Protein AF-0000000080325754 (afdb_homodimer)

Foldseek 3Di:
DPDDDPVVVVVVVVVVVVVVLQVLQCVLCVLVDGPLLLLLLVLLVPDVQSKDKLCVSCLLSVHHSVVSVVVVVVCVVVPQWDKDADPVDRVIIMIHGDPNVNVSSVVSVVVVVVSVPVSDPPDDPVVVVVVVVVCVVVVPDND/DPDDDPVVVVVVVVVVLVVVLQVLQCVLCVLVDGPLLLLLLVLLVPDVQSKDKLCVSCLLSVHHSVVSVVVVVVCVVVPQWHKDADPVDRVIIMIHGDPNNNVSSVVSVVVVVVSVPVSDPPDDPVVVVVVVVVCVVVVPDND

Structure (mmCIF, N/CA/C/O backbone):
data_AF-0000000080325754-model_v1
#
loop_
_entity.id
_entity.type
_entity.pdbx_description
1 polymer 'MarR family transcriptional regulator'
#
loop_
_atom_site.group_PDB
_atom_site.id
_atom_site.type_symbol
_atom_site.label_atom_id
_atom_site.label_alt_id
_atom_site.label_comp_id
_atom_site.label_asym_id
_atom_site.label_entity_id
_atom_site.label_seq_id
_atom_site.pdbx_PDB_ins_code
_atom_site.Cartn_x
_atom_site.Cartn_y
_atom_site.Cartn_z
_atom_site.occupancy
_atom_site.B_iso_or_equiv
_atom_site.auth_seq_id
_atom_site.auth_comp_id
_atom_site.auth_asym_id
_atom_site.auth_atom_id
_atom_site.pdbx_PDB_model_num
ATOM 1 N N . MET A 1 1 ? 2.65 -27.656 -4.883 1 48.28 1 MET A N 1
ATOM 2 C CA . MET A 1 1 ? 2.24 -26.266 -4.969 1 48.28 1 MET A CA 1
ATOM 3 C C . MET A 1 1 ? 3.064 -25.391 -4.023 1 48.28 1 MET A C 1
ATOM 5 O O . MET A 1 1 ? 3.131 -25.656 -2.824 1 48.28 1 MET A O 1
ATOM 9 N N . SER A 1 2 ? 4.105 -24.781 -4.508 1 58.88 2 SER A N 1
ATOM 10 C CA . SER A 1 2 ? 5.105 -24.141 -3.656 1 58.88 2 SER A CA 1
ATOM 11 C C . SER A 1 2 ? 4.457 -23.203 -2.646 1 58.88 2 SER A C 1
ATOM 13 O O . SER A 1 2 ? 3.754 -22.266 -3.029 1 58.88 2 SER A O 1
ATOM 15 N N . THR A 1 3 ? 4.148 -23.797 -1.384 1 71.19 3 THR A N 1
ATOM 16 C CA . THR A 1 3 ? 3.475 -23.156 -0.256 1 71.19 3 THR A CA 1
ATOM 17 C C . THR A 1 3 ? 4.25 -21.938 0.219 1 71.19 3 THR A C 1
ATOM 19 O O . THR A 1 3 ? 5.477 -21.984 0.357 1 71.19 3 THR A O 1
ATOM 22 N N . ILE A 1 4 ? 3.68 -20.797 0.087 1 86.5 4 ILE A N 1
ATOM 23 C CA . ILE A 1 4 ? 4.305 -19.594 0.65 1 86.5 4 ILE A CA 1
ATOM 24 C C . ILE A 1 4 ? 4.332 -19.703 2.174 1 86.5 4 ILE A C 1
ATOM 26 O O . ILE A 1 4 ? 3.438 -20.297 2.779 1 86.5 4 ILE A O 1
ATOM 30 N N . ASN A 1 5 ? 5.406 -19.344 2.807 1 90.25 5 ASN A N 1
ATOM 31 C CA . ASN A 1 5 ? 5.48 -19.375 4.262 1 90.25 5 ASN A CA 1
ATOM 32 C C . ASN A 1 5 ? 4.473 -18.406 4.891 1 90.25 5 ASN A C 1
ATOM 34 O O . ASN A 1 5 ? 3.939 -17.531 4.215 1 90.25 5 ASN A O 1
ATOM 38 N N . PRO A 1 6 ? 4.145 -18.656 6.102 1 90.06 6 PRO A N 1
ATOM 39 C CA . PRO A 1 6 ? 3.086 -17.859 6.75 1 90.06 6 PRO A CA 1
ATOM 40 C C . PRO A 1 6 ? 3.418 -16.375 6.82 1 90.06 6 PRO A C 1
ATOM 42 O O . PRO A 1 6 ? 2.514 -15.539 6.781 1 90.06 6 PRO A O 1
ATOM 45 N N . PHE A 1 7 ? 4.66 -16.047 6.906 1 92.81 7 PHE A N 1
ATOM 46 C CA . PHE A 1 7 ? 5.07 -14.648 6.957 1 92.81 7 PHE A CA 1
ATOM 47 C C . PHE A 1 7 ? 4.801 -13.953 5.629 1 92.81 7 PHE A C 1
ATOM 49 O O . PHE A 1 7 ? 4.254 -12.852 5.598 1 92.81 7 PHE A O 1
ATOM 56 N N . LEU A 1 8 ? 5.152 -14.625 4.617 1 94.62 8 LEU A N 1
ATOM 57 C CA . LEU A 1 8 ? 4.914 -14.086 3.281 1 94.62 8 LEU A CA 1
ATOM 58 C C . LEU A 1 8 ? 3.422 -13.938 3.016 1 94.62 8 LEU A C 1
ATOM 60 O O . LEU A 1 8 ? 2.988 -12.93 2.447 1 94.62 8 LEU A O 1
ATOM 64 N N . LYS A 1 9 ? 2.664 -14.898 3.455 1 93.88 9 LYS A N 1
ATOM 65 C CA . LYS A 1 9 ? 1.214 -14.797 3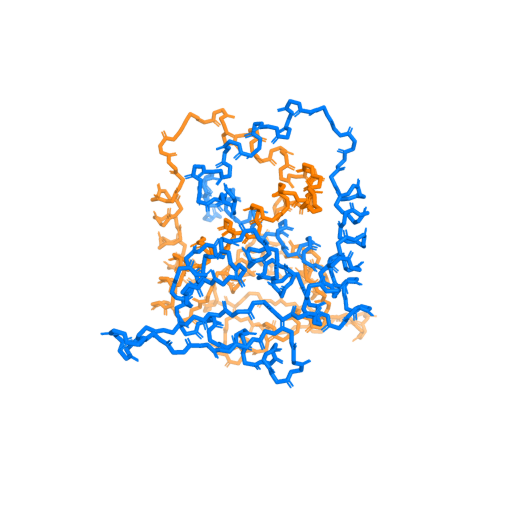.318 1 93.88 9 LYS A CA 1
ATOM 66 C C . LYS A 1 9 ? 0.673 -13.57 4.047 1 93.88 9 LYS A C 1
ATOM 68 O O . LYS A 1 9 ? -0.183 -12.859 3.521 1 93.88 9 LYS A O 1
ATOM 73 N N . THR A 1 10 ? 1.161 -13.336 5.234 1 94 10 THR A N 1
ATOM 74 C CA . THR A 1 10 ? 0.739 -12.18 6.023 1 94 10 THR A CA 1
ATOM 75 C C . THR A 1 10 ? 1.078 -10.883 5.305 1 94 10 THR A C 1
ATOM 77 O O . THR A 1 10 ? 0.25 -9.969 5.238 1 94 10 THR A O 1
ATOM 80 N N . LEU A 1 11 ? 2.221 -10.828 4.719 1 95.69 11 LEU A N 1
ATOM 81 C CA . LEU A 1 11 ? 2.646 -9.602 4.043 1 95.69 11 LEU A CA 1
ATOM 82 C C . LEU A 1 11 ? 1.859 -9.391 2.756 1 95.69 11 LEU A C 1
ATOM 84 O O . LEU A 1 11 ? 1.583 -8.25 2.375 1 95.69 11 LEU A O 1
ATOM 88 N N . MET A 1 12 ? 1.485 -10.445 2.086 1 96.75 12 MET A N 1
ATOM 89 C CA . MET A 1 12 ? 0.625 -10.32 0.912 1 96.75 12 MET A CA 1
ATOM 90 C C . MET A 1 12 ? -0.777 -9.875 1.31 1 96.75 12 MET A C 1
ATOM 92 O O . MET A 1 12 ? -1.411 -9.102 0.595 1 96.75 12 MET A O 1
ATOM 96 N N . ASN A 1 13 ? -1.264 -10.398 2.451 1 96.38 13 ASN A N 1
ATOM 97 C CA . ASN A 1 13 ? -2.545 -9.922 2.967 1 96.38 13 ASN A CA 1
ATOM 98 C C . ASN A 1 13 ? -2.496 -8.445 3.322 1 96.38 13 ASN A C 1
ATOM 100 O O . ASN A 1 13 ? -3.463 -7.711 3.094 1 96.38 13 ASN A O 1
ATOM 104 N N . LEU A 1 14 ? -1.411 -8.016 3.861 1 95.88 14 LEU A N 1
ATOM 105 C CA . LEU A 1 14 ? -1.222 -6.605 4.164 1 95.88 14 LEU A CA 1
ATOM 106 C C . LEU A 1 14 ? -1.293 -5.762 2.896 1 95.88 14 LEU A C 1
ATOM 108 O O . LEU A 1 14 ? -1.969 -4.73 2.869 1 95.88 14 LEU A O 1
ATOM 112 N N . ALA A 1 15 ? -0.615 -6.203 1.864 1 96.62 15 ALA A N 1
ATOM 113 C CA . ALA A 1 15 ? -0.626 -5.48 0.595 1 96.62 15 ALA A CA 1
ATOM 114 C C . ALA A 1 15 ? -2.035 -5.418 0.012 1 96.62 15 ALA A C 1
ATOM 116 O O . ALA A 1 15 ? -2.447 -4.383 -0.521 1 96.62 15 ALA A O 1
ATOM 117 N N . LYS A 1 16 ? -2.738 -6.488 0.115 1 97.25 16 LYS A N 1
ATOM 118 C CA . LYS A 1 16 ? -4.113 -6.523 -0.378 1 97.25 16 LYS A CA 1
ATOM 119 C C . LYS A 1 16 ? -4.996 -5.547 0.393 1 97.25 16 LYS A C 1
ATOM 121 O O . LYS A 1 16 ? -5.789 -4.816 -0.203 1 97.25 16 LYS A O 1
ATOM 126 N N . VAL A 1 17 ? -4.906 -5.539 1.73 1 96.25 17 VAL A N 1
ATOM 127 C CA . VAL A 1 17 ? -5.691 -4.625 2.555 1 96.25 17 VAL A CA 1
ATOM 128 C C . VAL A 1 17 ? -5.398 -3.184 2.15 1 96.25 17 VAL A C 1
ATOM 130 O O . VAL A 1 17 ? -6.316 -2.375 1.998 1 96.25 17 VAL A O 1
ATOM 133 N N . GLN A 1 18 ? -4.121 -2.979 1.995 1 96.25 18 GLN A N 1
ATOM 134 C CA . GLN A 1 18 ? -3.76 -1.619 1.61 1 96.25 18 GLN A CA 1
ATOM 135 C C . GLN A 1 18 ? -4.387 -1.239 0.272 1 96.25 18 GLN A C 1
ATOM 137 O O . GLN A 1 18 ? -4.852 -0.11 0.096 1 96.25 18 GLN A O 1
ATOM 142 N N . ALA A 1 19 ? -4.395 -2.121 -0.682 1 96.25 19 ALA A N 1
ATOM 143 C CA . ALA A 1 19 ? -4.992 -1.842 -1.984 1 96.25 19 ALA A CA 1
ATOM 144 C C . ALA A 1 19 ? -6.488 -1.573 -1.854 1 96.25 19 ALA A C 1
ATOM 146 O O . ALA A 1 19 ? -7.016 -0.636 -2.461 1 96.25 19 ALA A O 1
ATOM 147 N N . VAL A 1 20 ? -7.184 -2.322 -1.06 1 95.31 20 VAL A N 1
ATOM 148 C CA . VAL A 1 20 ? -8.625 -2.178 -0.843 1 95.31 20 VAL A CA 1
ATOM 149 C C . VAL A 1 20 ? -8.914 -0.838 -0.172 1 95.31 20 VAL A C 1
ATOM 151 O O . VAL A 1 20 ? -9.812 -0.111 -0.59 1 95.31 20 VAL A O 1
ATOM 154 N N . ILE A 1 21 ? -8.086 -0.524 0.794 1 95.12 21 ILE A N 1
ATOM 155 C CA . ILE A 1 21 ? -8.281 0.71 1.549 1 95.12 21 ILE A CA 1
ATOM 156 C C . ILE A 1 21 ? -7.992 1.912 0.652 1 95.12 21 ILE A C 1
ATOM 158 O O . ILE A 1 21 ? -8.734 2.898 0.668 1 95.12 21 ILE A O 1
ATOM 162 N N . ALA A 1 22 ? -6.906 1.791 -0.082 1 95.31 22 ALA A N 1
ATOM 163 C CA . ALA A 1 22 ? -6.539 2.885 -0.979 1 95.31 22 ALA A CA 1
ATOM 164 C C . ALA A 1 22 ? -7.676 3.203 -1.947 1 95.31 22 ALA A C 1
ATOM 166 O O . ALA A 1 22 ? -7.941 4.371 -2.242 1 95.31 22 ALA A O 1
ATOM 167 N N . ARG A 1 23 ? -8.352 2.232 -2.408 1 94.06 23 ARG A N 1
ATOM 168 C CA . ARG A 1 23 ? -9.477 2.434 -3.322 1 94.06 23 ARG A CA 1
ATOM 169 C C . ARG A 1 23 ? -10.609 3.193 -2.641 1 94.06 23 ARG A C 1
ATOM 171 O O . ARG A 1 23 ? -11.25 4.047 -3.258 1 94.06 23 ARG A O 1
ATOM 178 N N . ARG A 1 24 ? -10.836 2.906 -1.43 1 94.31 24 ARG A N 1
ATOM 179 C CA . ARG A 1 24 ? -11.875 3.609 -0.69 1 94.31 24 ARG A CA 1
ATOM 180 C C . ARG A 1 24 ? -11.5 5.066 -0.457 1 94.31 24 ARG A C 1
ATOM 182 O O . ARG A 1 24 ? -12.344 5.957 -0.542 1 94.31 24 ARG A O 1
ATOM 189 N N . PHE A 1 25 ? -10.273 5.277 -0.233 1 96.69 25 PHE A N 1
ATOM 190 C CA . PHE A 1 25 ? -9.812 6.629 0.07 1 96.69 25 PHE A CA 1
ATOM 191 C C . PHE A 1 25 ? -9.719 7.465 -1.2 1 96.69 25 PHE A C 1
ATOM 193 O O . PHE A 1 25 ? -9.438 8.664 -1.141 1 96.69 25 PHE A O 1
ATOM 200 N N . ASP A 1 26 ? -9.969 6.859 -2.379 1 94.56 26 ASP A N 1
ATOM 201 C CA . ASP A 1 26 ? -10.133 7.645 -3.602 1 94.56 26 ASP A CA 1
ATOM 202 C C . ASP A 1 26 ? -11.203 8.711 -3.432 1 94.56 26 ASP A C 1
ATOM 204 O O . ASP A 1 26 ? -11.211 9.719 -4.148 1 94.56 26 ASP A O 1
ATOM 208 N N . ARG A 1 27 ? -12.016 8.617 -2.471 1 94.56 27 ARG A N 1
ATOM 209 C CA . ARG A 1 27 ? -13.039 9.609 -2.164 1 94.56 27 ARG A CA 1
ATOM 210 C C . ARG A 1 27 ? -12.414 10.945 -1.777 1 94.56 27 ARG A C 1
ATOM 212 O O . ARG A 1 27 ? -13.07 11.984 -1.844 1 94.56 27 ARG A O 1
ATOM 219 N N . LEU A 1 28 ? -11.203 10.945 -1.372 1 97.44 28 LEU A N 1
ATOM 220 C CA . LEU A 1 28 ? -10.508 12.18 -1.046 1 97.44 28 LEU A CA 1
ATOM 221 C C . LEU A 1 28 ? -10.266 13.016 -2.299 1 97.44 28 LEU A C 1
ATOM 223 O O . LEU A 1 28 ? -9.953 14.203 -2.207 1 97.44 28 LEU A O 1
ATOM 227 N N . ASN A 1 29 ? -10.492 12.359 -3.42 1 96.56 29 ASN A N 1
ATOM 228 C CA . ASN A 1 29 ? -10.32 13.078 -4.68 1 96.56 29 ASN A CA 1
ATOM 229 C C . ASN A 1 29 ? -11.281 14.258 -4.797 1 96.56 29 ASN A C 1
ATOM 231 O O . ASN A 1 29 ? -11.016 15.203 -5.535 1 96.56 29 ASN A O 1
ATOM 235 N N . ILE A 1 30 ? -12.367 14.242 -4.121 1 97.5 30 ILE A N 1
ATOM 236 C CA . ILE A 1 30 ? -13.328 15.336 -4.125 1 97.5 30 ILE A CA 1
ATOM 237 C C . ILE A 1 30 ? -12.648 16.609 -3.633 1 97.5 30 ILE A C 1
ATOM 239 O O . ILE A 1 30 ? -13.102 17.719 -3.941 1 97.5 30 ILE A O 1
ATOM 243 N N . HIS A 1 31 ? -11.555 16.469 -2.869 1 97.75 31 HIS A N 1
ATOM 244 C CA . HIS A 1 31 ? -10.797 17.609 -2.352 1 97.75 31 HIS A CA 1
ATOM 245 C C . HIS A 1 31 ? -9.562 17.875 -3.205 1 97.75 31 HIS A C 1
ATOM 247 O O . HIS A 1 31 ? -8.766 18.766 -2.883 1 97.75 31 HIS A O 1
ATOM 253 N N . GLY A 1 32 ? -9.32 17.062 -4.25 1 97.25 32 GLY A N 1
ATOM 254 C CA . GLY A 1 32 ? -8.195 17.25 -5.152 1 97.25 32 GLY A CA 1
ATOM 255 C C . GLY A 1 32 ? -6.922 16.594 -4.668 1 97.25 32 GLY A C 1
ATOM 256 O O . GLY A 1 32 ? -5.828 16.906 -5.145 1 97.25 32 GLY A O 1
ATOM 257 N N . ILE A 1 33 ? -7.027 15.719 -3.652 1 97.69 33 ILE A N 1
ATOM 258 C CA . ILE A 1 33 ? -5.824 15.07 -3.143 1 97.69 33 ILE A CA 1
ATOM 259 C C . ILE A 1 33 ? -6.086 13.578 -2.941 1 97.69 33 ILE A C 1
ATOM 261 O O . ILE A 1 33 ? -7.242 13.148 -2.875 1 97.69 33 ILE A O 1
ATOM 265 N N . GLY A 1 34 ? -5.051 12.773 -2.896 1 96.94 34 GLY A N 1
ATOM 266 C CA . GLY A 1 34 ? -5.125 11.375 -2.516 1 96.94 34 GLY A CA 1
ATOM 267 C C . GLY A 1 34 ? -4.754 11.125 -1.065 1 96.94 34 GLY A C 1
ATOM 268 O O . GLY A 1 34 ? -4.496 12.07 -0.317 1 96.94 34 GLY A O 1
ATOM 269 N N . PHE A 1 35 ? -4.68 9.891 -0.72 1 96.62 35 PHE A N 1
ATOM 270 C CA . PHE A 1 35 ? -4.43 9.508 0.665 1 96.62 35 PHE A CA 1
ATOM 271 C C . PHE A 1 35 ? -3.008 9.875 1.079 1 96.62 35 PHE A C 1
ATOM 273 O O . PHE A 1 35 ? -2.783 10.344 2.197 1 96.62 35 PHE A O 1
ATOM 280 N N . ASN A 1 36 ? -2.021 9.688 0.199 1 96.44 36 ASN A N 1
ATOM 281 C CA . ASN A 1 36 ? -0.643 10.031 0.521 1 96.44 36 ASN A CA 1
ATOM 282 C C . ASN A 1 36 ? -0.472 11.539 0.701 1 96.44 36 ASN A C 1
ATOM 284 O O . ASN A 1 36 ? 0.267 11.984 1.582 1 96.44 36 ASN A O 1
ATOM 288 N N . ASP A 1 37 ? -1.142 12.281 -0.204 1 97.94 37 ASP A N 1
ATOM 289 C CA . ASP A 1 37 ? -1.136 13.727 -0.025 1 97.94 37 ASP A CA 1
ATOM 290 C C . ASP A 1 37 ? -1.675 14.109 1.352 1 97.94 37 ASP A C 1
ATOM 292 O O . ASP A 1 37 ? -1.08 14.938 2.049 1 97.94 37 ASP A O 1
ATOM 296 N N . PHE A 1 38 ? -2.76 13.492 1.701 1 98.12 38 PHE A N 1
ATOM 297 C CA . PHE A 1 38 ? -3.387 13.742 2.992 1 98.12 38 PHE A CA 1
ATOM 298 C C . PHE A 1 38 ? -2.422 13.445 4.133 1 98.12 38 PHE A C 1
ATOM 300 O O . PHE A 1 38 ? -2.295 14.234 5.07 1 98.12 38 PHE A O 1
ATOM 307 N N . MET A 1 39 ? -1.733 12.359 4.055 1 97.75 39 MET A N 1
ATOM 308 C CA . MET A 1 39 ? -0.78 11.961 5.09 1 97.75 39 MET A CA 1
ATOM 309 C C . MET A 1 39 ? 0.354 12.977 5.199 1 97.75 39 MET A C 1
ATOM 311 O O . MET A 1 39 ? 0.812 13.289 6.301 1 97.75 39 MET A O 1
ATOM 315 N N . ILE A 1 40 ? 0.782 13.484 4.09 1 98.25 40 ILE A N 1
ATOM 316 C CA . ILE A 1 40 ? 1.836 14.492 4.086 1 98.25 40 ILE A CA 1
ATOM 317 C C . ILE A 1 40 ? 1.354 15.742 4.812 1 98.25 40 ILE A C 1
ATOM 319 O O . ILE A 1 40 ? 2.051 16.266 5.684 1 98.25 40 ILE A O 1
ATOM 323 N N . LEU A 1 41 ? 0.175 16.203 4.445 1 98.44 41 LEU A N 1
ATOM 324 C CA . LEU A 1 41 ? -0.381 17.391 5.094 1 98.44 41 LEU A CA 1
ATOM 325 C C . LEU A 1 41 ? -0.548 17.156 6.594 1 98.44 41 LEU A C 1
ATOM 327 O O . LEU A 1 41 ? -0.288 18.047 7.395 1 98.44 41 LEU A O 1
ATOM 331 N N . TYR A 1 42 ? -0.98 15.977 6.992 1 98 42 TYR A N 1
ATOM 332 C CA . TYR A 1 42 ? -1.123 15.609 8.398 1 98 42 TYR A CA 1
ATOM 333 C C . TYR A 1 42 ? 0.202 15.758 9.133 1 98 42 TYR A C 1
ATOM 335 O O . TYR A 1 42 ? 0.265 16.391 10.195 1 98 42 TYR A O 1
ATOM 343 N N . LEU A 1 43 ? 1.236 15.18 8.586 1 97.88 43 LEU A N 1
ATOM 344 C CA . LEU A 1 43 ? 2.543 15.172 9.234 1 97.88 43 LEU A CA 1
ATOM 345 C C . LEU A 1 43 ? 3.082 16.594 9.383 1 97.88 43 LEU A C 1
ATOM 347 O O . LEU A 1 43 ? 3.652 16.938 10.414 1 97.88 43 LEU A O 1
ATOM 351 N N . LEU A 1 44 ? 2.865 17.359 8.344 1 98.19 44 LEU A N 1
ATOM 352 C CA . LEU A 1 44 ? 3.334 18.75 8.398 1 98.19 44 LEU A CA 1
ATOM 353 C C . LEU A 1 44 ? 2.561 19.531 9.445 1 98.19 44 LEU A C 1
ATOM 355 O O . LEU A 1 44 ? 3.146 20.328 10.188 1 98.19 44 LEU A O 1
ATOM 359 N N . GLN A 1 45 ? 1.276 19.328 9.43 1 97.12 45 GLN A N 1
ATOM 360 C CA . GLN A 1 45 ? 0.446 20.031 10.406 1 97.12 45 GLN A CA 1
ATOM 361 C C . GLN A 1 45 ? 0.879 19.703 11.828 1 97.12 45 GLN A C 1
ATOM 363 O O . GLN A 1 45 ? 0.813 20.562 12.711 1 97.12 45 GLN A O 1
ATOM 368 N N . GLN A 1 46 ? 1.377 18.516 12.07 1 95.5 46 GLN A N 1
ATOM 369 C CA . GLN A 1 46 ? 1.784 18.062 13.391 1 95.5 46 GLN A CA 1
ATOM 370 C C . GLN A 1 46 ? 3.186 18.547 13.734 1 95.5 46 GLN A C 1
ATOM 372 O O . GLN A 1 46 ? 3.576 18.562 14.906 1 95.5 46 GLN A O 1
ATOM 377 N N . ALA A 1 47 ? 3.936 18.891 12.789 1 96.56 47 ALA A N 1
ATOM 378 C CA . ALA A 1 47 ? 5.344 19.219 12.984 1 96.56 47 ALA A CA 1
ATOM 379 C C . ALA A 1 47 ? 5.5 20.594 13.609 1 96.56 47 ALA A C 1
ATOM 381 O O . ALA A 1 47 ? 4.676 21.484 13.375 1 96.56 47 ALA A O 1
ATOM 382 N N . ALA A 1 48 ? 6.562 20.766 14.383 1 95.81 48 ALA A N 1
ATOM 383 C CA . ALA A 1 48 ? 6.891 22.078 14.914 1 95.81 48 ALA A CA 1
ATOM 384 C C . ALA A 1 48 ? 7.066 23.094 13.789 1 95.81 48 ALA A C 1
ATOM 386 O O . ALA A 1 48 ? 7.809 22.859 12.836 1 95.81 48 ALA A O 1
ATOM 387 N N . GLY A 1 49 ? 6.301 24.172 13.93 1 96.31 49 GLY A N 1
ATOM 388 C CA . GLY A 1 49 ? 6.375 25.219 12.922 1 96.31 49 GLY A CA 1
ATOM 389 C C . GLY A 1 49 ? 5.75 24.812 11.594 1 96.31 49 GLY A C 1
ATOM 390 O O . GLY A 1 49 ? 5.961 25.469 10.578 1 96.31 49 GLY A O 1
ATOM 391 N N . GLU A 1 50 ? 5.117 23.641 11.523 1 97.62 50 GLU A N 1
ATOM 392 C CA . GLU A 1 50 ? 4.422 23.094 10.359 1 97.62 50 GLU A CA 1
ATOM 393 C C . GLU A 1 50 ? 5.375 22.938 9.18 1 97.62 50 GLU A C 1
ATOM 395 O O . GLU A 1 50 ? 5.02 23.25 8.039 1 97.62 50 GLU A O 1
ATOM 400 N N . LYS A 1 51 ? 6.559 22.562 9.477 1 97.56 51 LYS A N 1
ATOM 401 C CA . LYS A 1 51 ? 7.566 22.297 8.453 1 97.56 51 LYS A CA 1
ATOM 402 C C . LYS A 1 51 ? 8.438 21.109 8.844 1 97.56 51 LYS A C 1
ATOM 404 O O . LYS A 1 51 ? 8.578 20.797 10.023 1 97.56 51 LYS A O 1
ATOM 409 N N . MET A 1 52 ? 8.922 20.406 7.91 1 97.5 52 MET A N 1
ATOM 410 C CA . MET A 1 52 ? 9.766 19.234 8.102 1 97.5 52 MET A CA 1
ATOM 411 C C . MET A 1 52 ? 10.812 19.125 6.996 1 97.5 52 MET A C 1
ATOM 413 O O . MET A 1 52 ? 10.555 19.516 5.855 1 97.5 52 MET A O 1
ATOM 417 N N . ARG A 1 53 ? 11.984 18.594 7.418 1 97.44 53 ARG A N 1
ATOM 418 C CA . ARG A 1 53 ? 12.938 18.281 6.359 1 97.44 53 ARG A CA 1
ATOM 419 C C . ARG A 1 53 ? 12.367 17.25 5.395 1 97.44 53 ARG A C 1
ATOM 421 O O . ARG A 1 53 ? 11.703 16.297 5.812 1 97.44 53 ARG A O 1
ATOM 428 N N . ARG A 1 54 ? 12.656 17.469 4.109 1 97.06 54 ARG A N 1
ATOM 429 C CA . ARG A 1 54 ? 12.148 16.562 3.076 1 97.06 54 ARG A CA 1
ATOM 430 C C . ARG A 1 54 ? 12.508 15.109 3.391 1 97.06 54 ARG A C 1
ATOM 432 O O . ARG A 1 54 ? 11.672 14.219 3.275 1 97.06 54 ARG A O 1
ATOM 439 N N . VAL A 1 55 ? 13.742 14.875 3.863 1 96.31 55 VAL A N 1
ATOM 440 C CA . VAL A 1 55 ? 14.227 13.523 4.117 1 96.31 55 VAL A CA 1
ATOM 441 C C . VAL A 1 55 ? 13.492 12.93 5.316 1 96.31 55 VAL A C 1
ATOM 443 O O . VAL A 1 55 ? 13.211 11.727 5.348 1 96.31 55 VAL A O 1
ATOM 446 N N . ASP A 1 56 ? 13.227 13.727 6.285 1 97.12 56 ASP A N 1
ATOM 447 C CA . ASP A 1 56 ? 12.484 13.258 7.453 1 97.12 56 ASP A CA 1
ATOM 448 C C . ASP A 1 56 ? 11.039 12.922 7.082 1 97.12 56 ASP A C 1
ATOM 450 O O . ASP A 1 56 ? 10.477 11.945 7.582 1 97.12 56 ASP A O 1
ATOM 454 N N . LEU A 1 57 ? 10.461 13.742 6.25 1 97.88 57 LEU A N 1
ATOM 455 C CA . LEU A 1 57 ? 9.109 13.5 5.762 1 97.88 57 LEU A CA 1
ATOM 456 C C . LEU A 1 57 ? 9.039 12.18 4.996 1 97.88 57 LEU A C 1
ATOM 458 O O . LEU A 1 57 ? 8.117 11.391 5.199 1 97.88 57 LEU A O 1
ATOM 462 N N . ALA A 1 58 ? 10.039 11.93 4.148 1 97.38 58 ALA A N 1
ATOM 463 C CA . ALA A 1 58 ? 10.125 10.68 3.406 1 97.38 58 ALA A CA 1
ATOM 464 C C . ALA A 1 58 ? 10.18 9.484 4.352 1 97.38 58 ALA A C 1
ATOM 466 O O . ALA A 1 58 ? 9.453 8.5 4.164 1 97.38 58 ALA A O 1
ATOM 467 N N . ASP A 1 59 ? 10.961 9.648 5.398 1 96.75 59 ASP A N 1
ATOM 468 C CA . ASP A 1 59 ? 11.125 8.586 6.383 1 96.75 59 ASP A CA 1
ATOM 469 C C . ASP A 1 59 ? 9.828 8.336 7.141 1 96.75 59 ASP A C 1
ATOM 471 O O . ASP A 1 59 ? 9.445 7.184 7.367 1 96.75 59 ASP A O 1
ATOM 475 N N . LYS A 1 60 ? 9.141 9.352 7.445 1 97.19 60 LYS A N 1
ATOM 476 C CA . LYS A 1 60 ? 7.91 9.219 8.219 1 97.19 60 LYS A CA 1
ATOM 477 C C . LYS A 1 60 ? 6.809 8.57 7.391 1 97.19 60 LYS A C 1
ATOM 479 O O . LYS A 1 60 ? 5.965 7.848 7.926 1 97.19 60 LYS A O 1
ATOM 484 N N . ILE A 1 61 ? 6.812 8.766 6.105 1 96.06 61 ILE A N 1
ATOM 485 C CA . ILE A 1 61 ? 5.812 8.164 5.223 1 96.06 61 ILE A CA 1
ATOM 486 C C . ILE A 1 61 ? 6.277 6.781 4.785 1 96.06 61 ILE A C 1
ATOM 488 O O . ILE A 1 61 ? 5.473 5.973 4.312 1 96.06 61 ILE A O 1
ATOM 492 N N . GLY A 1 62 ? 7.543 6.52 4.816 1 96.56 62 GLY A N 1
ATOM 493 C CA . GLY A 1 62 ? 8.078 5.207 4.492 1 96.56 62 GLY A CA 1
ATOM 494 C C . GLY A 1 62 ? 8.508 5.082 3.041 1 96.56 62 GLY A C 1
ATOM 495 O O . GLY A 1 62 ? 8.469 3.992 2.469 1 96.56 62 GLY A O 1
ATOM 496 N N . ILE A 1 63 ? 8.898 6.223 2.406 1 96.44 63 ILE A N 1
ATOM 497 C CA . ILE A 1 63 ? 9.273 6.16 0.998 1 96.44 63 ILE A CA 1
ATOM 498 C C . ILE A 1 63 ? 10.664 6.762 0.809 1 96.44 63 ILE A C 1
ATOM 500 O O . ILE A 1 63 ? 11.273 7.234 1.767 1 96.44 63 ILE A O 1
ATOM 504 N N . THR A 1 64 ? 11.234 6.641 -0.35 1 96.25 64 THR A N 1
ATOM 505 C CA . THR A 1 64 ? 12.57 7.117 -0.667 1 96.25 64 THR A CA 1
ATOM 506 C C . THR A 1 64 ? 12.578 8.633 -0.848 1 96.25 64 THR A C 1
ATOM 508 O O . THR A 1 64 ? 11.523 9.25 -1.028 1 96.25 64 THR A O 1
ATOM 511 N N . ALA A 1 65 ? 13.773 9.172 -0.849 1 94.94 65 ALA A N 1
ATOM 512 C CA . ALA A 1 65 ? 13.938 10.602 -1.101 1 94.94 65 ALA A CA 1
ATOM 513 C C . ALA A 1 65 ? 13.414 10.977 -2.484 1 94.94 65 ALA A C 1
ATOM 515 O O . ALA A 1 65 ? 12.773 12.023 -2.648 1 94.94 65 ALA A O 1
ATOM 516 N N . SER A 1 66 ? 13.734 10.141 -3.406 1 96 66 SER A N 1
ATOM 517 C CA . SER A 1 66 ? 13.234 10.398 -4.754 1 96 66 SER A CA 1
ATOM 518 C C . SER A 1 66 ? 11.711 10.312 -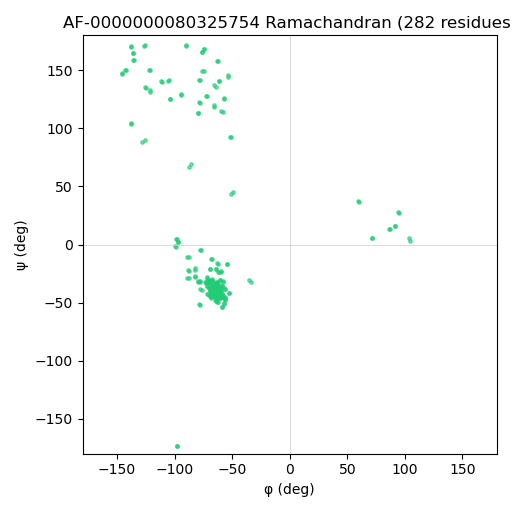4.809 1 96 66 SER A C 1
ATOM 520 O O . SER A 1 66 ? 11.062 11.094 -5.508 1 96 66 SER A O 1
ATOM 522 N N . GLY A 1 67 ? 11.117 9.406 -4.035 1 96.69 67 GLY A N 1
ATOM 523 C CA . GLY A 1 67 ? 9.672 9.258 -3.971 1 96.69 67 GLY A CA 1
ATOM 524 C C . GLY A 1 67 ? 8.969 10.461 -3.379 1 96.69 67 GLY A C 1
ATOM 525 O O . GLY A 1 67 ? 7.949 10.914 -3.9 1 96.69 67 GLY A O 1
ATOM 526 N N . ILE A 1 68 ? 9.531 10.992 -2.326 1 97.75 68 ILE A N 1
ATOM 527 C CA . ILE A 1 68 ? 8.898 12.125 -1.663 1 97.75 68 ILE A CA 1
ATOM 528 C C . ILE A 1 68 ? 8.969 13.352 -2.568 1 97.75 68 ILE A C 1
ATOM 530 O O . ILE A 1 68 ? 8.031 14.156 -2.604 1 97.75 68 ILE A O 1
ATOM 534 N N . THR A 1 69 ? 10.031 13.508 -3.26 1 97.12 69 THR A N 1
ATOM 535 C CA . THR A 1 69 ? 10.164 14.625 -4.191 1 97.12 69 THR A CA 1
ATOM 536 C C . THR A 1 69 ? 9.078 14.57 -5.258 1 97.12 69 THR A C 1
ATOM 538 O O . THR A 1 69 ? 8.406 15.57 -5.523 1 97.12 69 THR A O 1
ATOM 541 N N . ARG A 1 70 ? 8.891 13.406 -5.766 1 97.5 70 ARG A N 1
ATOM 542 C CA . ARG A 1 70 ? 7.875 13.227 -6.797 1 97.5 70 ARG A CA 1
ATOM 543 C C . ARG A 1 70 ? 6.48 13.523 -6.254 1 97.5 70 ARG A C 1
ATOM 545 O O . ARG A 1 70 ? 5.621 14.031 -6.977 1 97.5 70 ARG A O 1
ATOM 552 N N . MET A 1 71 ? 6.219 13.273 -5.023 1 97.62 71 MET A N 1
ATOM 553 C CA . MET A 1 71 ? 4.914 13.5 -4.41 1 97.62 71 MET A CA 1
ATOM 554 C C . MET A 1 71 ? 4.707 14.977 -4.086 1 97.62 71 MET A C 1
ATOM 556 O O . MET A 1 71 ? 3.594 15.492 -4.199 1 97.62 71 MET A O 1
ATOM 560 N N . LEU A 1 72 ? 5.777 15.633 -3.781 1 98.5 72 LEU A N 1
ATOM 561 C CA . LEU A 1 72 ? 5.684 17 -3.293 1 98.5 72 LEU A CA 1
ATOM 562 C C . LEU A 1 72 ? 5.547 17.984 -4.453 1 98.5 72 LEU A C 1
ATOM 564 O O . LEU A 1 72 ? 4.918 19.031 -4.312 1 98.5 72 LEU A O 1
ATOM 568 N N . LEU A 1 73 ? 6.055 17.641 -5.566 1 98.06 73 LEU A N 1
ATOM 569 C CA . LEU A 1 73 ? 6.109 18.562 -6.699 1 98.06 73 LEU A CA 1
ATOM 570 C C . LEU A 1 73 ? 4.715 19.031 -7.086 1 98.06 73 LEU A C 1
ATOM 572 O O . LEU A 1 73 ? 4.445 20.234 -7.121 1 98.06 73 LEU A O 1
ATOM 576 N N . PRO A 1 74 ? 3.805 18.156 -7.328 1 98.19 74 PRO A N 1
ATOM 577 C CA . PRO A 1 74 ? 2.457 18.609 -7.668 1 98.19 74 PRO A CA 1
ATOM 578 C C . PRO A 1 74 ? 1.786 19.375 -6.527 1 98.19 74 PRO A C 1
ATOM 580 O O . PRO A 1 74 ? 1.019 20.312 -6.773 1 98.19 74 PRO A O 1
ATOM 583 N N . MET A 1 75 ? 2.061 19.031 -5.285 1 98.62 75 MET A N 1
ATOM 584 C CA . MET A 1 75 ? 1.48 19.703 -4.129 1 98.62 75 MET A CA 1
ATOM 585 C C . MET A 1 75 ? 1.965 21.156 -4.051 1 98.62 75 MET A C 1
ATOM 587 O O . MET A 1 75 ? 1.201 22.047 -3.686 1 98.62 75 MET A O 1
ATOM 591 N N . GLU A 1 76 ? 3.232 21.281 -4.328 1 98.5 76 GLU A N 1
ATOM 592 C CA . GLU A 1 76 ? 3.812 22.625 -4.359 1 98.5 76 GLU A CA 1
ATOM 593 C C . GLU A 1 76 ? 3.201 23.453 -5.477 1 98.5 76 GLU A C 1
ATOM 595 O O . GLU A 1 76 ? 2.875 24.625 -5.273 1 98.5 76 GLU A O 1
ATOM 600 N N . LYS A 1 77 ? 3.064 22.859 -6.605 1 98.31 77 LYS A N 1
ATOM 601 C CA . LYS A 1 77 ? 2.537 23.547 -7.781 1 98.31 77 LYS A CA 1
ATOM 602 C C . LYS A 1 77 ? 1.134 24.094 -7.516 1 98.31 77 LYS A C 1
ATOM 604 O O . LYS A 1 77 ? 0.793 25.188 -7.961 1 98.31 77 LYS A O 1
ATOM 609 N N . ILE A 1 78 ? 0.345 23.359 -6.754 1 97.75 78 ILE A N 1
ATOM 610 C CA . ILE A 1 78 ? -1.031 23.797 -6.543 1 97.75 78 ILE A CA 1
ATOM 611 C C . ILE A 1 78 ? -1.142 24.531 -5.203 1 97.75 78 ILE A C 1
ATOM 613 O O . ILE A 1 78 ? -2.246 24.781 -4.715 1 97.75 78 ILE A O 1
ATOM 617 N N . GLY A 1 79 ? -0.048 24.719 -4.547 1 98.62 79 GLY A N 1
ATOM 618 C CA . GLY A 1 79 ? 0.039 25.672 -3.453 1 98.62 79 GLY A CA 1
ATOM 619 C C . GLY A 1 79 ? -0.26 25.062 -2.1 1 98.62 79 GLY A C 1
ATOM 620 O O . GLY A 1 79 ? -0.534 25.781 -1.134 1 98.62 79 GLY A O 1
ATOM 621 N N . LEU A 1 80 ? -0.26 23.75 -1.907 1 98.81 80 LEU A N 1
ATOM 622 C CA . LEU A 1 80 ? -0.574 23.109 -0.638 1 98.81 80 LEU A CA 1
ATOM 623 C C . LEU A 1 80 ? 0.625 23.141 0.304 1 98.81 80 LEU A C 1
ATOM 625 O O . LEU A 1 80 ? 0.46 23.141 1.526 1 98.81 80 LEU A O 1
ATOM 629 N N . VAL A 1 81 ? 1.795 23.094 -0.313 1 98.88 81 VAL A N 1
ATOM 630 C CA . VAL A 1 81 ? 3.041 23.188 0.441 1 98.88 81 VAL A CA 1
ATOM 631 C C . VAL A 1 81 ? 4.012 24.125 -0.272 1 98.88 81 VAL A C 1
ATOM 633 O O . VAL A 1 81 ? 3.805 24.469 -1.438 1 98.88 81 VAL A O 1
ATOM 636 N N . THR A 1 82 ? 4.996 24.531 0.395 1 98.69 82 THR A N 1
ATOM 637 C CA . THR A 1 82 ? 6.102 25.281 -0.2 1 98.69 82 THR A CA 1
ATOM 638 C C . THR A 1 82 ? 7.441 24.797 0.347 1 98.69 82 THR A C 1
ATOM 640 O O . THR A 1 82 ? 7.48 23.938 1.229 1 98.69 82 THR A O 1
ATOM 643 N N . ARG A 1 83 ? 8.508 25.266 -0.266 1 96.94 83 ARG A N 1
ATOM 644 C CA . ARG A 1 83 ? 9.852 24.859 0.113 1 96.94 83 ARG A CA 1
ATOM 645 C C . ARG A 1 83 ? 10.617 26 0.763 1 96.94 83 ARG A C 1
ATOM 647 O O . ARG A 1 83 ? 10.445 27.172 0.385 1 96.94 83 ARG A O 1
ATOM 654 N N . GLU A 1 84 ? 11.32 25.703 1.741 1 95.94 84 GLU A N 1
ATOM 655 C CA . GLU A 1 84 ? 12.25 26.641 2.367 1 95.94 84 GLU A CA 1
ATOM 656 C C . GLU A 1 84 ? 13.664 26.062 2.426 1 95.94 84 GLU A C 1
ATOM 658 O O . GLU A 1 84 ? 13.844 24.891 2.789 1 95.94 84 GLU A O 1
ATOM 663 N N . ALA A 1 85 ? 14.633 26.859 2.064 1 92.12 85 ALA A N 1
ATOM 664 C CA . ALA A 1 85 ? 16.031 26.422 2.125 1 92.12 85 ALA A CA 1
ATOM 665 C C . ALA A 1 85 ? 16.562 26.484 3.555 1 92.12 85 ALA A C 1
ATOM 667 O O . ALA A 1 85 ? 16.125 27.312 4.355 1 92.12 85 ALA A O 1
ATOM 668 N N . ASN A 1 86 ? 17.359 25.484 3.865 1 88.56 86 ASN A N 1
ATOM 669 C CA . ASN A 1 86 ? 18.109 25.578 5.109 1 88.56 86 ASN A CA 1
ATOM 670 C C . ASN A 1 86 ? 19.328 26.484 4.969 1 88.56 86 ASN A C 1
ATOM 672 O O . ASN A 1 86 ? 20.172 26.25 4.102 1 88.56 86 ASN A O 1
ATOM 676 N N . GLU A 1 87 ? 19.391 27.453 5.754 1 87.31 87 GLU A N 1
ATOM 677 C CA . GLU A 1 87 ? 20.438 28.469 5.633 1 87.31 87 GLU A CA 1
ATOM 678 C C . GLU A 1 87 ? 21.812 27.891 5.941 1 87.31 87 GLU A C 1
ATOM 680 O O . GLU A 1 87 ? 22.812 28.359 5.41 1 87.31 87 GLU A O 1
ATOM 685 N N . ARG A 1 88 ? 21.859 27 6.766 1 90.44 88 ARG A N 1
ATOM 686 C CA . ARG A 1 88 ? 23.125 26.453 7.262 1 90.44 88 ARG A CA 1
ATOM 687 C C . ARG A 1 88 ? 23.625 25.328 6.379 1 90.44 88 ARG A C 1
ATOM 689 O O . ARG A 1 88 ? 24.812 25.016 6.371 1 90.44 88 ARG A O 1
ATOM 696 N N . ASP A 1 89 ? 22.75 24.641 5.746 1 88.88 89 ASP A N 1
ATOM 697 C CA . ASP A 1 89 ? 23.078 23.484 4.918 1 88.88 89 ASP A CA 1
ATOM 698 C C . ASP A 1 89 ? 22.281 23.484 3.617 1 88.88 89 ASP A C 1
ATOM 700 O O . ASP A 1 89 ? 21.094 23.141 3.607 1 88.88 89 ASP A O 1
ATOM 704 N N . ALA A 1 90 ? 22.938 23.828 2.586 1 84.75 90 ALA A N 1
ATOM 705 C CA . ALA A 1 90 ? 22.312 24 1.286 1 84.75 90 ALA A CA 1
ATOM 706 C C . ALA A 1 90 ? 21.719 22.688 0.776 1 84.75 90 ALA A C 1
ATOM 708 O O . ALA A 1 90 ? 20.859 22.703 -0.107 1 84.75 90 ALA A O 1
ATOM 709 N N . ARG A 1 91 ? 22.062 21.625 1.311 1 85.69 91 ARG A N 1
ATOM 710 C CA . ARG A 1 91 ? 21.578 20.312 0.856 1 85.69 91 ARG A CA 1
ATOM 711 C C . ARG A 1 91 ? 20.281 19.938 1.566 1 85.69 91 ARG A C 1
ATOM 713 O O . ARG A 1 91 ? 19.594 19 1.157 1 85.69 91 ARG A O 1
ATOM 720 N N . VAL A 1 92 ? 20.016 20.75 2.572 1 90.12 92 VAL A N 1
ATOM 721 C CA . VAL A 1 92 ? 18.812 20.469 3.361 1 90.12 92 VAL A CA 1
ATOM 722 C C . VAL A 1 92 ? 17.703 21.453 2.99 1 90.12 92 VAL A C 1
ATOM 724 O O . VAL A 1 92 ? 17.938 22.656 2.893 1 90.12 92 VAL A O 1
ATOM 727 N N . SER A 1 93 ? 16.578 20.859 2.621 1 94.25 93 SER A N 1
ATOM 728 C CA . SER A 1 93 ? 15.398 21.688 2.379 1 94.25 93 SER A CA 1
ATOM 729 C C . SER A 1 93 ? 14.234 21.281 3.277 1 94.25 93 SER A C 1
ATOM 731 O O . SER A 1 93 ? 14.148 20.125 3.707 1 94.25 93 SER A O 1
ATOM 733 N N . TYR A 1 94 ? 13.422 22.297 3.572 1 97.75 94 TYR A N 1
ATOM 734 C CA . TYR A 1 94 ? 12.219 22.078 4.367 1 97.75 94 TYR A CA 1
ATOM 735 C C . TYR A 1 94 ? 10.969 22.125 3.498 1 97.75 94 TYR A C 1
ATOM 737 O O . TYR A 1 94 ? 10.875 22.938 2.574 1 97.75 94 TYR A O 1
ATOM 745 N N . VAL A 1 95 ? 10.078 21.25 3.812 1 98.69 95 VAL A N 1
ATOM 746 C CA . VAL A 1 95 ? 8.711 21.328 3.299 1 98.69 95 VAL A CA 1
ATOM 747 C C . VAL A 1 95 ? 7.82 22.047 4.305 1 98.69 95 VAL A C 1
ATOM 749 O O . VAL A 1 95 ? 7.82 21.719 5.492 1 98.69 95 VAL A O 1
ATOM 752 N N . VAL A 1 96 ? 7.105 23.016 3.824 1 98.81 96 VAL A N 1
ATOM 753 C CA . VAL A 1 96 ? 6.34 23.875 4.719 1 98.81 96 VAL A CA 1
ATOM 754 C C . VAL A 1 96 ? 4.855 23.812 4.352 1 98.81 96 VAL A C 1
ATOM 756 O O . VAL A 1 96 ? 4.5 23.891 3.174 1 98.81 96 VAL A O 1
ATOM 759 N N . LEU A 1 97 ? 4.051 23.609 5.402 1 98.75 97 LEU A N 1
ATOM 760 C CA . LEU A 1 97 ? 2.607 23.656 5.207 1 98.75 97 LEU A CA 1
ATOM 761 C C . LEU A 1 97 ? 2.131 25.078 4.969 1 98.75 97 LEU A C 1
ATOM 763 O O . LEU A 1 97 ? 2.479 25.984 5.727 1 98.75 97 LEU A O 1
ATOM 767 N N . THR A 1 98 ? 1.369 25.266 3.881 1 98.88 98 THR A N 1
ATOM 768 C CA . THR A 1 98 ? 0.819 26.594 3.607 1 98.88 98 THR A CA 1
ATOM 769 C C . THR A 1 98 ? -0.551 26.75 4.262 1 98.88 98 THR A C 1
ATOM 771 O O . THR A 1 98 ? -1.123 25.781 4.762 1 98.88 98 THR A O 1
ATOM 774 N N . ALA A 1 99 ? -1.09 28.031 4.23 1 98.62 99 ALA A N 1
ATOM 775 C CA . ALA A 1 99 ? -2.445 28.281 4.715 1 98.62 99 ALA A CA 1
ATOM 776 C C . ALA A 1 99 ? -3.469 27.5 3.902 1 98.62 99 ALA A C 1
ATOM 778 O O . ALA A 1 99 ? -4.422 26.938 4.461 1 98.62 99 ALA A O 1
ATOM 779 N N . GLN A 1 100 ? -3.236 27.422 2.635 1 98.56 100 GLN A N 1
ATOM 780 C CA . GLN A 1 100 ? -4.109 26.656 1.753 1 98.56 100 GLN A CA 1
ATOM 781 C C . GLN A 1 100 ? -4.035 25.156 2.07 1 98.56 100 GLN A C 1
ATOM 783 O O . GLN A 1 100 ? -5.062 24.469 2.092 1 98.56 100 GLN A O 1
ATOM 788 N N . GLY A 1 101 ? -2.816 24.688 2.293 1 98.69 101 GLY A N 1
ATOM 789 C CA . GLY A 1 101 ? -2.633 23.297 2.672 1 98.69 101 GLY A CA 1
ATOM 790 C C . GLY A 1 101 ? -3.332 22.938 3.969 1 98.69 101 GLY A C 1
ATOM 791 O O . GLY A 1 101 ? -3.951 21.875 4.074 1 98.69 101 GLY A O 1
ATOM 792 N N . ARG A 1 102 ? -3.24 23.812 4.906 1 97.88 102 ARG A N 1
ATOM 793 C CA . ARG A 1 102 ? -3.883 23.609 6.199 1 97.88 102 ARG A CA 1
ATOM 794 C C . ARG A 1 102 ? -5.398 23.531 6.055 1 97.88 102 ARG A C 1
ATOM 796 O O . ARG A 1 102 ? -6.047 22.672 6.648 1 97.88 102 ARG A O 1
ATOM 803 N N . GLN A 1 103 ? -5.941 24.438 5.289 1 97.75 103 GLN A N 1
ATOM 804 C CA . GLN A 1 103 ? -7.383 24.453 5.066 1 97.75 103 GLN A CA 1
ATOM 805 C C . GLN A 1 103 ? -7.844 23.188 4.367 1 97.75 103 GLN A C 1
ATOM 807 O O . GLN A 1 103 ? -8.852 22.594 4.75 1 97.75 103 GLN A O 1
ATOM 812 N N . LEU A 1 104 ? -7.117 22.812 3.367 1 98 104 LEU A N 1
ATOM 813 C CA . LEU A 1 104 ? -7.469 21.594 2.646 1 98 104 LEU A CA 1
ATOM 814 C C . LEU A 1 104 ? -7.395 20.375 3.566 1 98 104 LEU A C 1
ATOM 816 O O . LEU A 1 104 ? -8.25 19.5 3.502 1 98 104 LEU A O 1
ATOM 820 N N . PHE A 1 105 ? -6.375 20.344 4.363 1 97.81 105 PHE A N 1
ATOM 821 C CA . PHE A 1 105 ? -6.238 19.25 5.32 1 97.81 105 PHE A CA 1
ATOM 822 C C . PHE A 1 105 ? -7.465 19.156 6.219 1 97.81 105 PHE A C 1
ATOM 824 O O . PHE A 1 105 ? -8 18.078 6.445 1 97.81 105 PHE A O 1
ATOM 831 N N . GLU A 1 106 ? -7.859 20.266 6.727 1 96.56 106 GLU A N 1
ATOM 832 C CA . GLU A 1 106 ? -9.016 20.281 7.621 1 96.56 106 GLU A CA 1
ATOM 833 C C . GLU A 1 106 ? -10.273 19.812 6.906 1 96.56 106 GLU A C 1
ATOM 835 O O . GLU A 1 106 ? -11.031 19 7.453 1 96.56 106 GLU A O 1
ATOM 840 N N . ASP A 1 107 ? -10.469 20.266 5.734 1 96.5 107 ASP A N 1
ATOM 841 C CA . ASP A 1 107 ? -11.641 19.859 4.949 1 96.5 107 ASP A CA 1
ATOM 842 C C . ASP A 1 107 ? -11.594 18.375 4.609 1 96.5 107 ASP A C 1
ATOM 844 O O . ASP A 1 107 ? -12.578 17.656 4.816 1 96.5 107 ASP A O 1
ATOM 848 N N . ALA A 1 108 ? -10.508 17.906 4.141 1 97.56 108 ALA A N 1
ATOM 849 C CA . ALA A 1 108 ? -10.344 16.516 3.762 1 97.56 108 ALA A CA 1
ATOM 850 C C . ALA A 1 108 ? -10.375 15.602 4.988 1 97.56 108 ALA A C 1
ATOM 852 O O . ALA A 1 108 ? -10.727 14.422 4.891 1 97.56 108 ALA A O 1
ATOM 853 N N . GLY A 1 109 ? -9.906 16.188 6.121 1 97.25 109 GLY A N 1
ATOM 854 C CA . GLY A 1 109 ? -9.883 15.438 7.363 1 97.25 109 GLY A CA 1
ATOM 855 C C . GLY A 1 109 ? -11.25 14.93 7.773 1 97.25 109 GLY A C 1
ATOM 856 O O . GLY A 1 109 ? -11.375 13.828 8.312 1 97.25 109 GLY A O 1
ATOM 857 N N . LYS A 1 110 ? -12.258 15.727 7.508 1 96.06 110 LYS A N 1
ATOM 858 C CA . LYS A 1 110 ? -13.633 15.312 7.785 1 96.06 110 LYS A CA 1
ATOM 859 C C . LYS A 1 110 ? -14.016 14.094 6.945 1 96.06 110 LYS A C 1
ATOM 861 O O . LYS A 1 110 ? -14.555 13.117 7.473 1 96.06 110 LYS A O 1
ATOM 866 N N . THR A 1 111 ? -13.695 14.164 5.711 1 96.69 111 THR A N 1
ATOM 867 C CA . THR A 1 111 ? -13.977 13.062 4.797 1 96.69 111 THR A CA 1
ATOM 868 C C . THR A 1 111 ? -13.18 11.82 5.18 1 96.69 111 THR A C 1
ATOM 870 O O . THR A 1 111 ? -13.734 10.719 5.262 1 96.69 111 THR A O 1
ATOM 873 N N . ALA A 1 112 ? -11.914 11.984 5.496 1 97.5 112 ALA A N 1
ATOM 874 C CA . ALA A 1 112 ? -11.039 10.875 5.859 1 97.5 112 ALA A CA 1
ATOM 875 C C . ALA A 1 112 ? -11.508 10.203 7.148 1 97.5 112 ALA A C 1
ATOM 877 O O . ALA A 1 112 ? -11.484 8.977 7.262 1 97.5 112 ALA A O 1
ATOM 878 N N . SER A 1 113 ? -11.898 11.016 8.055 1 95.62 113 SER A N 1
ATOM 879 C CA . SER A 1 113 ? -12.383 10.508 9.328 1 95.62 113 SER A CA 1
ATOM 880 C C . SER A 1 113 ? -13.648 9.672 9.148 1 95.62 113 SER A C 1
ATOM 882 O O . SER A 1 113 ? -13.758 8.578 9.711 1 95.62 113 SER A O 1
ATOM 884 N N . LEU A 1 114 ? -14.523 10.172 8.367 1 94.69 114 LEU A N 1
ATOM 885 C CA . LEU A 1 114 ? -15.758 9.445 8.086 1 94.69 114 LEU A CA 1
ATOM 886 C C . LEU A 1 114 ? -15.461 8.125 7.387 1 94.69 114 LEU A C 1
ATOM 888 O O . LEU A 1 114 ? -16.016 7.082 7.75 1 94.69 114 LEU A O 1
ATOM 892 N N . LEU A 1 115 ? -14.586 8.141 6.438 1 95.25 115 LEU A N 1
ATOM 893 C CA . LEU A 1 115 ? -14.211 6.941 5.703 1 95.25 115 LEU A CA 1
ATOM 894 C C . LEU A 1 115 ? -13.586 5.91 6.637 1 95.25 115 LEU A C 1
ATOM 896 O O . LEU A 1 115 ? -13.891 4.719 6.539 1 95.25 115 LEU A O 1
ATOM 900 N N . SER A 1 116 ? -12.711 6.398 7.516 1 95.56 116 SER A N 1
ATOM 901 C CA . SER A 1 116 ? -12.039 5.484 8.43 1 95.56 116 SER A CA 1
ATOM 902 C C . SER A 1 116 ? -13.031 4.777 9.344 1 95.56 116 SER A C 1
ATOM 904 O O . SER A 1 116 ? -12.867 3.594 9.648 1 95.56 116 SER A O 1
ATOM 906 N N . GLN A 1 117 ? -14.039 5.445 9.742 1 93 117 GLN A N 1
ATOM 907 C CA . GLN A 1 117 ? -15.086 4.863 10.586 1 93 117 GLN A CA 1
ATOM 908 C C . GLN A 1 117 ? -15.906 3.834 9.812 1 93 117 GLN A C 1
ATOM 910 O O . GLN A 1 117 ? -16.359 2.842 10.383 1 93 117 GLN A O 1
ATOM 915 N N . GLU A 1 118 ? -16.062 4.086 8.531 1 93.12 118 GLU A N 1
ATOM 916 C CA . GLU A 1 118 ? -16.781 3.148 7.676 1 93.12 118 GLU A CA 1
ATOM 917 C C . GLU A 1 118 ? -15.969 1.883 7.43 1 93.12 118 GLU A C 1
ATOM 919 O O . GLU A 1 118 ? -16.531 0.792 7.301 1 93.12 118 GLU A O 1
ATOM 924 N N . ILE A 1 119 ? -14.695 2.053 7.328 1 92.06 119 ILE A N 1
ATOM 925 C CA . ILE A 1 119 ? -13.797 0.977 6.93 1 92.06 119 ILE A CA 1
ATOM 926 C C . ILE A 1 119 ? -13.547 0.046 8.109 1 92.06 119 ILE A C 1
ATOM 928 O O . ILE A 1 119 ? -13.602 -1.179 7.969 1 92.06 119 ILE A O 1
ATOM 932 N N . ILE A 1 120 ? -13.148 0.638 9.219 1 89.56 120 ILE A N 1
ATOM 933 C CA . ILE A 1 120 ? -12.836 -0.18 10.383 1 89.56 120 ILE A CA 1
ATOM 934 C C . ILE A 1 120 ? -14.125 -0.575 11.094 1 89.56 120 ILE A C 1
ATOM 936 O O . ILE A 1 120 ? -14.891 0.289 11.531 1 89.56 120 ILE A O 1
ATOM 940 N N . PRO A 1 121 ? -14.352 -1.897 11.008 1 74.5 121 PRO A N 1
ATOM 941 C CA . PRO A 1 121 ? -15.586 -2.359 11.641 1 74.5 121 PRO A CA 1
ATOM 942 C C . PRO A 1 121 ? -15.703 -1.912 13.102 1 74.5 121 PRO A C 1
ATOM 944 O O . PRO A 1 121 ? -14.695 -1.645 13.75 1 74.5 121 PRO A O 1
ATOM 947 N N . ALA A 1 122 ? -16.922 -1.627 13.453 1 65.06 122 ALA A N 1
ATOM 948 C CA . ALA A 1 122 ? -17.25 -1.202 14.812 1 65.06 122 ALA A CA 1
ATOM 949 C C . ALA A 1 122 ? -16.641 -2.148 15.844 1 65.06 122 ALA A C 1
ATOM 951 O O . ALA A 1 122 ? -17.297 -3.109 16.266 1 65.06 122 ALA A O 1
ATOM 952 N N . GLU A 1 123 ? -15.438 -2.488 15.656 1 64.44 123 GLU A N 1
ATOM 953 C CA . GLU A 1 123 ? -14.781 -3.471 16.516 1 64.44 123 GLU A CA 1
ATOM 954 C C . GLU A 1 123 ? -14.445 -2.871 17.875 1 64.44 123 GLU A C 1
ATOM 956 O O . GLU A 1 123 ? -14.492 -1.653 18.047 1 64.44 123 GLU A O 1
ATOM 961 N N . LYS A 1 124 ? -14.078 -3.875 18.766 1 64.56 124 LYS A N 1
ATOM 962 C CA . LYS A 1 124 ? -13.688 -3.619 20.141 1 64.56 124 LYS A CA 1
ATOM 963 C C . LYS A 1 124 ? -12.375 -2.836 20.203 1 64.56 124 LYS A C 1
ATOM 965 O O . LYS A 1 124 ? -11.391 -3.209 19.562 1 64.56 124 LYS A O 1
ATOM 970 N N . PRO A 1 125 ? -12.32 -1.748 20.734 1 66.19 125 PRO A N 1
ATOM 971 C CA . PRO A 1 125 ? -11.148 -0.898 20.922 1 66.19 125 PRO A CA 1
ATOM 972 C C . PRO A 1 125 ? -9.875 -1.702 21.188 1 66.19 125 PRO A C 1
ATOM 974 O O . PRO A 1 125 ? -8.797 -1.339 20.703 1 66.19 125 PRO A O 1
ATOM 977 N N . LYS A 1 126 ? -9.984 -2.82 21.797 1 75.88 126 LYS A N 1
ATOM 978 C CA . LYS A 1 126 ? -8.82 -3.635 22.141 1 75.88 126 LYS A CA 1
ATOM 979 C C . LYS A 1 126 ? -8.188 -4.25 20.891 1 75.88 126 LYS A C 1
ATOM 981 O O . LYS A 1 126 ? -6.965 -4.34 20.797 1 75.88 126 LYS A O 1
ATOM 986 N N . ASP A 1 127 ? -8.969 -4.527 19.938 1 80.06 127 ASP A N 1
ATOM 987 C CA . ASP A 1 127 ? -8.461 -5.121 18.703 1 80.06 127 ASP A CA 1
ATOM 988 C C . ASP A 1 127 ? -7.668 -4.098 17.891 1 80.06 127 ASP A C 1
ATOM 990 O O . ASP A 1 127 ? -6.617 -4.422 17.328 1 80.06 127 ASP A O 1
ATOM 994 N N . ILE A 1 128 ? -8.047 -2.875 18.062 1 84.44 128 ILE A N 1
ATOM 995 C CA . ILE A 1 128 ? -7.391 -1.815 17.312 1 84.44 128 ILE A CA 1
ATOM 996 C C . ILE A 1 128 ? -6.023 -1.512 17.922 1 84.44 128 ILE A C 1
ATOM 998 O O . ILE A 1 128 ? -5.047 -1.299 17.203 1 84.44 128 ILE A O 1
ATOM 1002 N N . GLN A 1 129 ? -6 -1.539 19.188 1 87.5 129 GLN A N 1
ATOM 1003 C CA . GLN A 1 129 ? -4.734 -1.292 19.859 1 87.5 129 GLN A CA 1
ATOM 1004 C C . GLN A 1 129 ? -3.719 -2.389 19.547 1 87.5 129 GLN A C 1
ATOM 1006 O O . GLN A 1 129 ? -2.549 -2.102 19.281 1 87.5 129 GLN A O 1
ATOM 1011 N N . LEU A 1 130 ? -4.156 -3.57 19.562 1 85.31 130 LEU A N 1
ATOM 1012 C CA . LEU A 1 130 ? -3.287 -4.695 19.234 1 85.31 130 LEU A CA 1
ATOM 1013 C C . LEU A 1 130 ? -2.787 -4.605 17.797 1 85.31 130 LEU A C 1
ATOM 1015 O O . LEU A 1 130 ? -1.61 -4.852 17.531 1 85.31 130 LEU A O 1
ATOM 1019 N N . LEU A 1 131 ? -3.684 -4.223 16.953 1 89.12 131 LEU A N 1
ATOM 1020 C CA . LEU A 1 131 ? -3.305 -4.031 15.562 1 89.12 131 LEU A CA 1
ATOM 1021 C C . LEU A 1 131 ? -2.24 -2.947 15.43 1 89.12 131 LEU A C 1
ATOM 1023 O O . LEU A 1 131 ? -1.215 -3.154 14.773 1 89.12 131 LEU A O 1
ATOM 1027 N N . ASN A 1 132 ? -2.477 -1.91 16.125 1 91.5 132 ASN A N 1
ATOM 1028 C CA . ASN A 1 132 ? -1.528 -0.804 16.031 1 91.5 132 ASN A CA 1
ATOM 1029 C C . ASN A 1 132 ? -0.172 -1.181 16.625 1 91.5 132 ASN A C 1
ATOM 1031 O O . ASN A 1 132 ? 0.868 -0.744 16.125 1 91.5 132 ASN A O 1
ATOM 1035 N N . ASP A 1 133 ? -0.175 -1.979 17.672 1 90.88 133 ASP A N 1
ATOM 1036 C CA . ASP A 1 133 ? 1.08 -2.443 18.25 1 90.88 133 ASP A CA 1
ATOM 1037 C C . ASP A 1 133 ? 1.861 -3.305 17.266 1 90.88 133 ASP A C 1
ATOM 1039 O O . ASP A 1 133 ? 3.082 -3.174 17.141 1 90.88 133 ASP A O 1
ATOM 1043 N N . MET A 1 134 ? 1.178 -4.078 16.562 1 89.12 134 MET A N 1
ATOM 1044 C CA . MET A 1 134 ? 1.823 -4.934 15.578 1 89.12 134 MET A CA 1
ATOM 1045 C C . MET A 1 134 ? 2.328 -4.113 14.398 1 89.12 134 MET A C 1
ATOM 1047 O O . MET A 1 134 ? 3.436 -4.34 13.906 1 89.12 134 MET A O 1
ATOM 1051 N N . LEU A 1 135 ? 1.529 -3.182 13.961 1 93.44 135 LEU A N 1
ATOM 1052 C CA . LEU A 1 135 ? 1.931 -2.311 12.859 1 93.44 135 LEU A CA 1
ATOM 1053 C C . LEU A 1 135 ? 3.172 -1.506 13.227 1 93.44 135 LEU A C 1
ATOM 1055 O O . LEU A 1 135 ? 4.059 -1.311 12.398 1 93.44 135 LEU A O 1
ATOM 1059 N N . ALA A 1 136 ? 3.215 -1.124 14.477 1 93.62 136 ALA A N 1
ATOM 1060 C CA . ALA A 1 136 ? 4.363 -0.351 14.938 1 93.62 136 ALA A CA 1
ATOM 1061 C C . ALA A 1 136 ? 5.648 -1.174 14.852 1 93.62 136 ALA A C 1
ATOM 1063 O O . ALA A 1 136 ? 6.699 -0.658 14.469 1 93.62 136 ALA A O 1
ATOM 1064 N N . ARG A 1 137 ? 5.551 -2.418 15.125 1 91.12 137 ARG A N 1
ATOM 1065 C CA . ARG A 1 137 ? 6.707 -3.305 15.062 1 91.12 137 ARG A CA 1
ATOM 1066 C C . ARG A 1 137 ? 7.164 -3.506 13.617 1 91.12 137 ARG A C 1
ATOM 1068 O O . ARG A 1 137 ? 8.312 -3.865 13.367 1 91.12 137 ARG A O 1
ATOM 1075 N N . LEU A 1 138 ? 6.215 -3.238 12.719 1 92 138 LEU A N 1
ATOM 1076 C CA . LEU A 1 138 ? 6.531 -3.398 11.305 1 92 138 LEU A CA 1
ATOM 1077 C C . LEU A 1 138 ? 6.91 -2.061 10.672 1 92 138 LEU A C 1
ATOM 1079 O O . LEU A 1 138 ? 7.098 -1.971 9.461 1 92 138 LEU A O 1
ATOM 1083 N N . GLY A 1 139 ? 6.93 -1.011 11.477 1 92.12 139 GLY A N 1
ATOM 1084 C CA . GLY A 1 139 ? 7.352 0.294 10.984 1 92.12 139 GLY A CA 1
ATOM 1085 C C . GLY A 1 139 ? 6.191 1.242 10.75 1 92.12 139 GLY A C 1
ATOM 1086 O O . GLY A 1 139 ? 6.371 2.32 10.18 1 92.12 139 GLY A O 1
ATOM 1087 N N . GLY A 1 140 ? 4.996 0.779 11.078 1 93.38 140 GLY A N 1
ATOM 1088 C CA . GLY A 1 140 ? 3.795 1.586 10.922 1 93.38 140 GLY A CA 1
ATOM 1089 C C . GLY A 1 140 ? 3.529 2.494 12.109 1 93.38 140 GLY A C 1
ATOM 1090 O O . GLY A 1 140 ? 2.58 2.275 12.859 1 93.38 140 GLY A O 1
ATOM 1091 N N . ASN A 1 141 ? 4.328 3.479 12.305 1 91.81 141 ASN A N 1
ATOM 1092 C CA . ASN A 1 141 ? 4.117 4.504 13.32 1 91.81 141 ASN A CA 1
ATOM 1093 C C . ASN A 1 141 ? 4.203 5.906 12.727 1 91.81 141 ASN A C 1
ATOM 1095 O O . ASN A 1 141 ? 5.262 6.539 12.758 1 91.81 141 ASN A O 1
ATOM 1099 N N . ILE A 1 142 ? 3.141 6.477 12.234 1 89.12 142 ILE A N 1
ATOM 1100 C CA . ILE A 1 142 ? 3.131 7.777 11.578 1 89.12 142 ILE A CA 1
ATOM 1101 C C . ILE A 1 142 ? 3.307 8.883 12.617 1 89.12 142 ILE A C 1
ATOM 1103 O O . ILE A 1 142 ? 3.859 9.945 12.312 1 89.12 142 ILE A O 1
ATOM 1107 N N . THR A 1 143 ? 2.84 8.805 13.883 1 77.5 143 THR A N 1
ATOM 1108 C CA . THR A 1 143 ? 3.066 9.758 14.961 1 77.5 143 THR A CA 1
ATOM 1109 C C . THR A 1 143 ? 3.814 9.109 16.109 1 77.5 143 THR A C 1
ATOM 1111 O O . THR A 1 143 ? 3.738 7.891 16.297 1 77.5 143 THR A O 1
ATOM 1114 N N . MET B 1 1 ? -5.453 21.312 17.422 1 47.91 1 MET B N 1
ATOM 1115 C CA . MET B 1 1 ? -4.777 20.438 16.469 1 47.91 1 MET B CA 1
ATOM 1116 C C . MET B 1 1 ? -5.684 19.297 16.047 1 47.91 1 MET B C 1
ATOM 1118 O O . MET B 1 1 ? -6.184 18.547 16.891 1 47.91 1 MET B O 1
ATOM 1122 N N . SER B 1 2 ? -6.395 19.422 14.969 1 58.28 2 SER B N 1
ATOM 1123 C CA . SER B 1 2 ? -7.496 18.531 14.625 1 58.28 2 SER B CA 1
ATOM 1124 C C . SER B 1 2 ? -7.062 17.062 14.68 1 58.28 2 SER B C 1
ATOM 1126 O O . SER B 1 2 ? -6.125 16.672 13.992 1 58.28 2 SER B O 1
ATOM 1128 N N . THR B 1 3 ? -7.297 16.438 15.93 1 70.81 3 THR B N 1
ATOM 1129 C CA . THR B 1 3 ? -6.938 15.062 16.297 1 70.81 3 THR B CA 1
ATOM 1130 C C . THR B 1 3 ? -7.586 14.062 15.352 1 70.81 3 THR B C 1
ATOM 1132 O O . THR B 1 3 ? -8.773 14.172 15.039 1 70.81 3 THR B O 1
ATOM 1135 N N . ILE B 1 4 ? -6.805 13.367 14.594 1 86.25 4 ILE B N 1
ATOM 1136 C CA . ILE B 1 4 ? -7.348 12.289 13.766 1 86.25 4 ILE B CA 1
ATOM 1137 C C . ILE B 1 4 ? -7.93 11.195 14.656 1 86.25 4 ILE B C 1
ATOM 1139 O O . ILE B 1 4 ? -7.426 10.945 15.75 1 86.25 4 ILE B O 1
ATOM 1143 N N . ASN B 1 5 ? -9.07 10.688 14.352 1 90 5 ASN B N 1
ATOM 1144 C CA . ASN B 1 5 ? -9.656 9.602 15.133 1 90 5 ASN B CA 1
ATOM 1145 C C . ASN B 1 5 ? -8.781 8.352 15.094 1 90 5 ASN B C 1
ATOM 1147 O O . ASN B 1 5 ? -7.902 8.234 14.242 1 90 5 ASN B O 1
ATOM 1151 N N . PRO B 1 6 ? -8.953 7.527 16.047 1 90.06 6 PRO B N 1
ATOM 1152 C CA . PRO B 1 6 ? -8.07 6.359 16.172 1 90.06 6 PRO B CA 1
ATOM 1153 C C . PRO B 1 6 ? -8.141 5.434 14.961 1 90.06 6 PRO B C 1
ATOM 1155 O O . PRO B 1 6 ? -7.156 4.777 14.625 1 90.06 6 PRO B O 1
ATOM 1158 N N . PHE B 1 7 ? -9.266 5.379 14.312 1 92.88 7 PHE B N 1
ATOM 1159 C CA . PHE B 1 7 ? -9.422 4.539 13.133 1 92.88 7 PHE B CA 1
ATOM 1160 C C . PHE B 1 7 ? -8.578 5.074 11.977 1 92.88 7 PHE B C 1
ATOM 1162 O O . PHE B 1 7 ? -7.875 4.312 11.312 1 92.88 7 PHE B O 1
ATOM 1169 N N . LEU B 1 8 ? -8.672 6.324 11.812 1 94.69 8 LEU B N 1
ATOM 1170 C CA . LEU B 1 8 ? -7.887 6.969 10.766 1 94.69 8 LEU B CA 1
ATOM 1171 C C . LEU B 1 8 ? -6.395 6.812 11.031 1 94.69 8 LEU B C 1
ATOM 1173 O O . LEU B 1 8 ? -5.621 6.543 10.109 1 94.69 8 LEU B O 1
ATOM 1177 N N . LYS B 1 9 ? -6.02 6.941 12.273 1 93.94 9 LYS B N 1
ATOM 1178 C CA . LYS B 1 9 ? -4.621 6.73 12.633 1 93.94 9 LYS B CA 1
ATOM 1179 C C . LYS B 1 9 ? -4.164 5.316 12.289 1 93.94 9 LYS B C 1
ATOM 1181 O O . LYS B 1 9 ? -3.068 5.125 11.758 1 93.94 9 LYS B O 1
ATOM 1186 N N . THR B 1 10 ? -4.988 4.344 12.578 1 94.12 10 THR B N 1
ATOM 1187 C CA . THR B 1 10 ? -4.68 2.951 12.281 1 94.12 10 THR B CA 1
ATOM 1188 C C . THR B 1 10 ? -4.512 2.748 10.773 1 94.12 10 THR B C 1
ATOM 1190 O O . THR B 1 10 ? -3.568 2.086 10.336 1 94.12 10 THR B O 1
ATOM 1193 N N . LEU B 1 11 ? -5.348 3.375 10 1 95.75 11 LEU B N 1
ATOM 1194 C CA . LEU B 1 11 ? -5.289 3.205 8.555 1 95.75 11 LEU B CA 1
ATOM 1195 C C . LEU B 1 11 ? -4.07 3.916 7.977 1 95.75 11 LEU B C 1
ATOM 1197 O O . LEU B 1 11 ? -3.484 3.451 6.996 1 95.75 11 LEU B O 1
ATOM 1201 N N . MET B 1 12 ? -3.678 5.008 8.547 1 96.75 12 MET B N 1
ATOM 1202 C CA . MET B 1 12 ? -2.451 5.676 8.125 1 96.75 12 MET B CA 1
ATOM 1203 C C . MET B 1 12 ? -1.225 4.844 8.492 1 96.75 12 MET B C 1
ATOM 1205 O O . MET B 1 12 ? -0.253 4.797 7.738 1 96.75 12 MET B O 1
ATOM 1209 N N . ASN B 1 13 ? -1.268 4.227 9.688 1 96.31 13 ASN B N 1
ATOM 1210 C CA . ASN B 1 13 ? -0.19 3.314 10.055 1 96.31 13 ASN B CA 1
ATOM 1211 C C . ASN B 1 13 ? -0.102 2.129 9.102 1 96.31 13 ASN B C 1
ATOM 1213 O O . ASN B 1 13 ? 0.995 1.678 8.766 1 96.31 13 ASN B O 1
ATOM 1217 N N . LEU B 1 14 ? -1.214 1.64 8.688 1 95.94 14 LEU B N 1
ATOM 1218 C CA . LEU B 1 14 ? -1.248 0.562 7.703 1 95.94 14 LEU B CA 1
ATOM 1219 C C . LEU B 1 14 ? -0.585 0.993 6.398 1 95.94 14 LEU B C 1
ATOM 1221 O O . LEU B 1 14 ? 0.226 0.255 5.836 1 95.94 14 LEU B O 1
ATOM 1225 N N . ALA B 1 15 ? -0.924 2.18 5.93 1 96.69 15 ALA B N 1
ATOM 1226 C CA . ALA B 1 15 ? -0.335 2.697 4.699 1 96.69 15 ALA B CA 1
ATOM 1227 C C . ALA B 1 15 ? 1.177 2.854 4.836 1 96.69 15 ALA B C 1
ATOM 1229 O O . ALA B 1 15 ? 1.926 2.545 3.908 1 96.69 15 ALA B O 1
ATOM 1230 N N . LYS B 1 16 ? 1.595 3.312 5.961 1 97.25 16 LYS B N 1
ATOM 1231 C CA . LYS B 1 16 ? 3.025 3.471 6.211 1 97.25 16 LYS B CA 1
ATOM 1232 C C . LYS B 1 16 ? 3.736 2.121 6.195 1 97.25 16 LYS B C 1
ATOM 1234 O O . LYS B 1 16 ? 4.805 1.983 5.598 1 97.25 16 LYS B O 1
ATOM 1239 N N . VAL B 1 17 ? 3.186 1.11 6.879 1 96.25 17 VAL B N 1
ATOM 1240 C CA . VAL B 1 17 ? 3.777 -0.223 6.91 1 96.25 17 VAL B CA 1
ATOM 1241 C C . VAL B 1 17 ? 3.906 -0.761 5.484 1 96.25 17 VAL B C 1
ATOM 1243 O O . VAL B 1 17 ? 4.949 -1.308 5.113 1 96.25 17 VAL B O 1
ATOM 1246 N N . GLN B 1 18 ? 2.83 -0.55 4.789 1 96.25 18 GLN B N 1
ATOM 1247 C CA . GLN B 1 18 ? 2.875 -1.038 3.414 1 96.25 18 GLN B CA 1
ATOM 1248 C C . GLN B 1 18 ? 3.992 -0.362 2.627 1 96.25 18 GLN B C 1
ATOM 1250 O O . GLN B 1 18 ? 4.68 -1.008 1.833 1 96.25 18 GLN B O 1
ATOM 1255 N N . ALA B 1 19 ? 4.18 0.917 2.785 1 96.19 19 ALA B N 1
ATOM 1256 C CA . ALA B 1 19 ? 5.238 1.633 2.082 1 96.19 19 ALA B CA 1
ATOM 1257 C C . ALA B 1 19 ? 6.613 1.104 2.48 1 96.19 19 ALA B C 1
ATOM 1259 O O . ALA B 1 19 ? 7.477 0.893 1.624 1 96.19 19 ALA B O 1
ATOM 1260 N N . VAL B 1 20 ? 6.832 0.843 3.73 1 95.19 20 VAL B N 1
ATOM 1261 C CA . VAL B 1 20 ? 8.102 0.34 4.25 1 95.19 20 VAL B CA 1
ATOM 1262 C C . VAL B 1 20 ? 8.367 -1.056 3.689 1 95.19 20 VAL B C 1
ATOM 1264 O O . VAL B 1 20 ? 9.477 -1.346 3.234 1 95.19 20 VAL B O 1
ATOM 1267 N N . ILE B 1 21 ? 7.324 -1.846 3.674 1 95 21 ILE B N 1
ATOM 1268 C CA . ILE B 1 21 ? 7.457 -3.221 3.207 1 95 21 ILE B CA 1
ATOM 1269 C C . ILE B 1 21 ? 7.723 -3.232 1.703 1 95 21 ILE B C 1
ATOM 1271 O O . ILE B 1 21 ? 8.57 -3.988 1.223 1 95 21 ILE B O 1
ATOM 12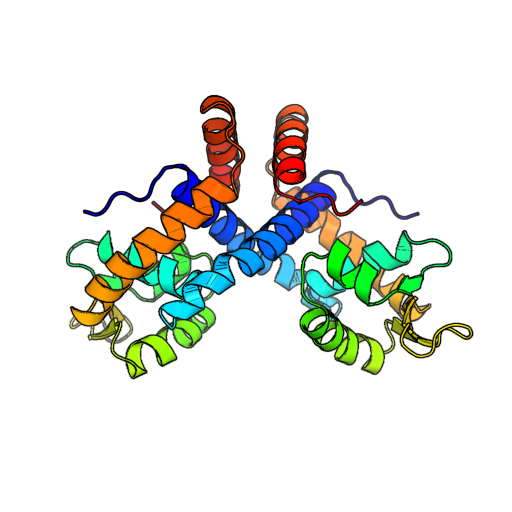75 N N . ALA B 1 22 ? 6.969 -2.408 1.012 1 95.25 22 ALA B N 1
ATOM 1276 C CA . ALA B 1 22 ? 7.145 -2.34 -0.437 1 95.25 22 ALA B CA 1
ATOM 1277 C C . ALA B 1 22 ? 8.586 -1.996 -0.799 1 95.25 22 ALA B C 1
ATOM 1279 O O . ALA B 1 22 ? 9.141 -2.541 -1.758 1 95.25 22 ALA B O 1
ATOM 1280 N N . ARG B 1 23 ? 9.195 -1.16 -0.07 1 94 23 ARG B N 1
ATOM 1281 C CA . ARG B 1 23 ? 10.586 -0.783 -0.318 1 94 23 ARG B CA 1
ATOM 1282 C C . ARG B 1 23 ? 11.516 -1.975 -0.129 1 94 23 ARG B C 1
ATOM 1284 O O . ARG B 1 23 ? 12.477 -2.146 -0.887 1 94 23 ARG B O 1
ATOM 1291 N N . ARG B 1 24 ? 11.258 -2.762 0.831 1 94.25 24 ARG B N 1
ATOM 1292 C CA . ARG B 1 24 ? 12.078 -3.945 1.063 1 94.25 24 ARG B CA 1
ATOM 1293 C C . ARG B 1 24 ? 11.898 -4.965 -0.056 1 94.25 24 ARG B C 1
ATOM 1295 O O . ARG B 1 24 ? 12.859 -5.602 -0.484 1 94.25 24 ARG B O 1
ATOM 1302 N N . PHE B 1 25 ? 10.719 -5.059 -0.528 1 96.69 25 PHE B N 1
ATOM 1303 C CA . PHE B 1 25 ? 10.43 -6.047 -1.557 1 96.69 25 PHE B CA 1
ATOM 1304 C C . PHE B 1 25 ? 10.938 -5.586 -2.916 1 96.69 25 PHE B C 1
ATOM 1306 O O . PH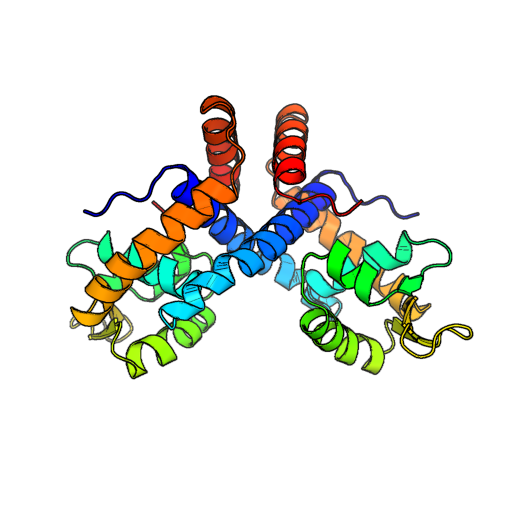E B 1 25 ? 10.859 -6.328 -3.898 1 96.69 25 PHE B O 1
ATOM 1313 N N . ASP B 1 26 ? 11.469 -4.348 -2.998 1 94.44 26 ASP B N 1
ATOM 1314 C CA . ASP B 1 26 ? 12.18 -3.93 -4.203 1 94.44 26 ASP B CA 1
ATOM 1315 C C . ASP B 1 26 ? 13.297 -4.91 -4.551 1 94.44 26 ASP B C 1
ATOM 1317 O O . ASP B 1 26 ? 13.727 -4.988 -5.703 1 94.44 26 ASP B O 1
ATOM 1321 N N . ARG B 1 27 ? 13.68 -5.719 -3.668 1 94.38 27 ARG B N 1
ATOM 1322 C CA . ARG B 1 27 ? 14.688 -6.746 -3.895 1 94.38 27 ARG B CA 1
ATOM 1323 C C . ARG B 1 27 ? 14.211 -7.766 -4.926 1 94.38 27 ARG B C 1
ATOM 1325 O O . ARG B 1 27 ? 15.023 -8.477 -5.527 1 94.38 27 ARG B O 1
ATOM 1332 N N . LEU B 1 28 ? 12.969 -7.879 -5.133 1 97.31 28 LEU B N 1
ATOM 1333 C CA . LEU B 1 28 ? 12.43 -8.773 -6.148 1 97.31 28 LEU B CA 1
ATOM 1334 C C . LEU B 1 28 ? 12.797 -8.297 -7.547 1 97.31 28 LEU B C 1
ATOM 1336 O O . LEU B 1 28 ? 12.688 -9.055 -8.516 1 97.31 28 LEU B O 1
ATOM 1340 N N . ASN B 1 29 ? 13.281 -7.07 -7.574 1 96.38 29 ASN B N 1
ATOM 1341 C CA . ASN B 1 29 ? 13.695 -6.523 -8.867 1 96.38 29 ASN B CA 1
ATOM 1342 C C . ASN B 1 29 ? 14.82 -7.336 -9.484 1 96.38 29 ASN B C 1
ATOM 1344 O O . ASN B 1 29 ? 15.008 -7.316 -10.703 1 96.38 29 ASN B O 1
ATOM 1348 N N . ILE B 1 30 ? 15.578 -8.039 -8.742 1 97.44 30 ILE B N 1
ATOM 1349 C CA . ILE B 1 30 ? 16.656 -8.883 -9.242 1 97.44 30 ILE B CA 1
ATOM 1350 C C . ILE B 1 30 ? 16.078 -9.938 -10.188 1 97.44 30 ILE B C 1
ATOM 1352 O O . ILE B 1 30 ? 16.797 -10.469 -11.039 1 97.44 30 ILE B O 1
ATOM 1356 N N . HIS B 1 31 ? 14.789 -10.242 -10.039 1 97.75 31 HIS B N 1
ATOM 1357 C CA . HIS B 1 31 ? 14.109 -11.211 -10.891 1 97.75 31 HIS B CA 1
ATOM 1358 C C . HIS B 1 31 ? 13.32 -10.516 -12 1 97.75 31 HIS B C 1
ATOM 1360 O O . HIS B 1 31 ? 12.625 -11.172 -12.773 1 97.75 31 HIS B O 1
ATOM 1366 N N . GLY B 1 32 ? 13.32 -9.164 -12.016 1 97.25 32 GLY B N 1
ATOM 1367 C CA . GLY B 1 32 ? 12.641 -8.398 -13.055 1 97.25 32 GLY B CA 1
ATOM 1368 C C . GLY B 1 32 ? 11.18 -8.133 -12.734 1 97.25 32 GLY B C 1
ATOM 1369 O O . GLY B 1 32 ? 10.406 -7.773 -13.625 1 97.25 32 GLY B O 1
ATOM 1370 N N . ILE B 1 33 ? 10.773 -8.375 -11.477 1 97.69 33 ILE B N 1
ATOM 1371 C CA . ILE B 1 33 ? 9.375 -8.148 -11.141 1 97.69 33 ILE B CA 1
ATOM 1372 C C . ILE B 1 33 ? 9.281 -7.422 -9.797 1 97.69 33 ILE B C 1
ATOM 1374 O O . ILE B 1 33 ? 10.234 -7.418 -9.016 1 97.69 33 ILE B O 1
ATOM 1378 N N . GLY B 1 34 ? 8.172 -6.773 -9.547 1 96.88 34 GLY B N 1
ATOM 1379 C CA . GLY B 1 34 ? 7.859 -6.203 -8.242 1 96.88 34 GLY B CA 1
ATOM 1380 C C . GLY B 1 34 ? 6.961 -7.094 -7.402 1 96.88 34 GLY B C 1
ATOM 1381 O O . GLY B 1 34 ? 6.629 -8.211 -7.809 1 96.88 34 GLY B O 1
ATOM 1382 N N . PHE B 1 35 ? 6.551 -6.578 -6.301 1 96.56 35 PHE B N 1
ATOM 1383 C CA . PHE B 1 35 ? 5.766 -7.352 -5.348 1 96.56 35 PHE B CA 1
ATOM 1384 C C . PHE B 1 35 ? 4.379 -7.645 -5.906 1 96.56 35 PHE B C 1
ATOM 1386 O O . PHE B 1 35 ? 3.855 -8.75 -5.734 1 96.56 35 PHE B O 1
ATOM 1393 N N . ASN B 1 36 ? 3.752 -6.68 -6.574 1 96.44 36 ASN B N 1
ATOM 1394 C CA . ASN B 1 36 ? 2.432 -6.902 -7.156 1 96.44 36 ASN B CA 1
ATOM 1395 C C . ASN B 1 36 ? 2.477 -7.945 -8.266 1 96.44 36 ASN B C 1
ATOM 1397 O O . ASN B 1 36 ? 1.566 -8.766 -8.391 1 96.44 36 ASN B O 1
ATOM 1401 N N . ASP B 1 37 ? 3.545 -7.836 -9.086 1 97.94 37 ASP B N 1
ATOM 1402 C CA . ASP B 1 37 ? 3.729 -8.875 -10.094 1 97.94 37 ASP B CA 1
ATOM 1403 C C . ASP B 1 37 ? 3.805 -10.258 -9.453 1 97.94 37 ASP B C 1
ATOM 1405 O O . ASP B 1 37 ? 3.156 -11.195 -9.914 1 97.94 37 ASP B O 1
ATOM 1409 N N . PHE B 1 38 ? 4.566 -10.328 -8.398 1 98.12 38 PHE B N 1
ATOM 1410 C CA . PHE B 1 38 ? 4.727 -11.586 -7.668 1 98.12 38 PHE B CA 1
ATOM 1411 C C . PHE B 1 38 ? 3.385 -12.094 -7.164 1 98.12 38 PHE B C 1
ATOM 1413 O O . PHE B 1 38 ? 3.074 -13.281 -7.305 1 98.12 38 PHE B O 1
ATOM 1420 N N . MET B 1 39 ? 2.586 -11.25 -6.625 1 97.75 39 MET B N 1
ATOM 1421 C CA . MET B 1 39 ? 1.273 -11.625 -6.105 1 97.75 39 MET B CA 1
ATOM 1422 C C . MET B 1 39 ? 0.374 -12.141 -7.223 1 97.75 39 MET B C 1
ATOM 1424 O O . MET B 1 39 ? -0.384 -13.094 -7.023 1 97.75 39 MET B O 1
ATOM 1428 N N . ILE B 1 40 ? 0.461 -11.523 -8.359 1 98.25 40 ILE B N 1
ATOM 1429 C CA . ILE B 1 40 ? -0.328 -11.961 -9.508 1 98.25 40 ILE B CA 1
ATOM 1430 C C . ILE B 1 40 ? 0.077 -13.383 -9.898 1 98.25 40 ILE B C 1
ATOM 1432 O O . ILE B 1 40 ? -0.779 -14.25 -10.078 1 98.25 40 ILE B O 1
ATOM 1436 N N . LEU B 1 41 ? 1.376 -13.594 -10.031 1 98.38 41 LEU B N 1
ATOM 1437 C CA . LEU B 1 41 ? 1.863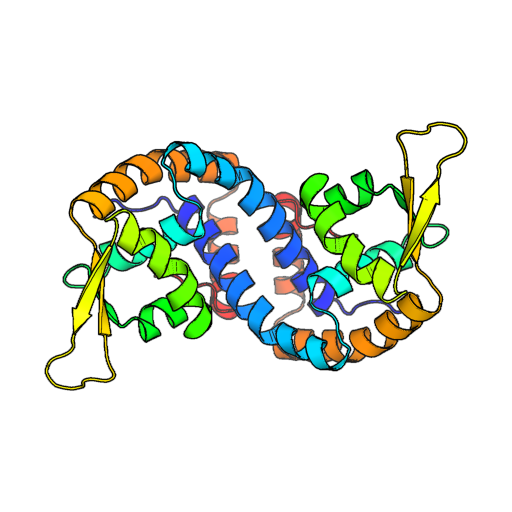 -14.922 -10.383 1 98.38 41 LEU B CA 1
ATOM 1438 C C . LEU B 1 41 ? 1.442 -15.953 -9.344 1 98.38 41 LEU B C 1
ATOM 1440 O O . LEU B 1 41 ? 1.075 -17.078 -9.688 1 98.38 41 LEU B O 1
ATOM 1444 N N . TYR B 1 42 ? 1.493 -15.602 -8.07 1 98 42 TYR B N 1
ATOM 1445 C CA . TYR B 1 42 ? 1.063 -16.469 -6.984 1 98 42 TYR B CA 1
ATOM 1446 C C . TYR B 1 42 ? -0.391 -16.891 -7.16 1 98 42 TYR B C 1
ATOM 1448 O O . TYR B 1 42 ? -0.715 -18.078 -7.09 1 98 42 TYR B O 1
ATOM 1456 N N . LEU B 1 43 ? -1.244 -15.93 -7.383 1 97.81 43 LEU B N 1
ATOM 1457 C CA . LEU B 1 43 ? -2.676 -16.188 -7.488 1 97.81 43 LEU B CA 1
ATOM 1458 C C . LEU B 1 43 ? -2.975 -17.094 -8.68 1 97.81 43 LEU B C 1
ATOM 1460 O O . LEU B 1 43 ? -3.803 -18 -8.586 1 97.81 43 LEU B O 1
ATOM 1464 N N . LEU B 1 44 ? -2.273 -16.812 -9.766 1 98.25 44 LEU B N 1
ATOM 1465 C CA . LEU B 1 44 ? -2.484 -17.641 -10.953 1 98.25 44 LEU B CA 1
ATOM 1466 C C . LEU B 1 44 ? -2.008 -19.062 -10.719 1 98.25 44 LEU B C 1
ATOM 1468 O O . LEU B 1 44 ? -2.666 -20.016 -11.133 1 98.25 44 LEU B O 1
ATOM 1472 N N . GLN B 1 45 ? -0.853 -19.141 -10.117 1 97.19 45 GLN B N 1
ATOM 1473 C CA . GLN B 1 45 ? -0.311 -20.469 -9.828 1 97.19 45 GLN B CA 1
ATOM 1474 C C . GLN B 1 45 ? -1.272 -21.281 -8.961 1 97.19 45 GLN B C 1
ATOM 1476 O O . GLN B 1 45 ? -1.377 -22.5 -9.117 1 97.19 45 GLN B O 1
ATOM 1481 N N . GLN B 1 46 ? -2.027 -20.641 -8.094 1 95.62 46 GLN B N 1
ATOM 1482 C CA . GLN B 1 46 ? -2.949 -21.297 -7.176 1 95.62 46 GLN B CA 1
ATOM 1483 C C . GLN B 1 46 ? -4.273 -21.625 -7.863 1 95.62 46 GLN B C 1
ATOM 1485 O O . GLN B 1 46 ? -5.043 -22.453 -7.379 1 95.62 46 GLN B O 1
ATOM 1490 N N . ALA B 1 47 ? -4.566 -20.969 -8.891 1 96.56 47 ALA B N 1
ATOM 1491 C CA . ALA B 1 47 ? -5.871 -21.078 -9.539 1 96.56 47 ALA B CA 1
ATOM 1492 C C . ALA B 1 47 ? -5.988 -22.391 -10.312 1 96.56 47 ALA B C 1
ATOM 1494 O O . ALA B 1 47 ? -4.992 -22.906 -10.82 1 96.56 47 ALA B O 1
ATOM 1495 N N . ALA B 1 48 ? -7.211 -22.891 -10.383 1 95.81 48 ALA B N 1
ATOM 1496 C CA . ALA B 1 48 ? -7.465 -24.062 -11.227 1 95.81 48 ALA B CA 1
ATOM 1497 C C . ALA B 1 48 ? -7.047 -23.797 -12.664 1 95.81 48 ALA B C 1
ATOM 1499 O O . ALA B 1 48 ? -7.438 -22.797 -13.258 1 95.81 48 ALA B O 1
ATOM 1500 N N . GLY B 1 49 ? -6.203 -24.703 -13.148 1 96.31 49 GLY B N 1
ATOM 1501 C CA . GLY B 1 49 ? -5.738 -24.578 -14.516 1 96.31 49 GLY B CA 1
ATOM 1502 C C . GLY B 1 49 ? -4.77 -23.422 -14.703 1 96.31 49 GLY B C 1
ATOM 1503 O O . GLY B 1 49 ? -4.484 -23.016 -15.836 1 96.31 49 GLY B O 1
ATOM 1504 N N . GLU B 1 50 ? -4.367 -22.75 -13.617 1 97.69 50 GLU B N 1
ATOM 1505 C CA . GLU B 1 50 ? -3.408 -21.656 -13.594 1 97.69 50 GLU B CA 1
ATOM 1506 C C . GLU B 1 50 ? -3.893 -20.484 -14.445 1 97.69 50 GLU B C 1
ATOM 1508 O O . GLU B 1 50 ? -3.109 -19.875 -15.172 1 97.69 50 GLU B O 1
ATOM 1513 N N . LYS B 1 51 ? -5.156 -20.266 -14.422 1 97.56 51 LYS B N 1
ATOM 1514 C CA . LYS B 1 51 ? -5.766 -19.141 -15.125 1 97.56 51 LYS B CA 1
ATOM 1515 C C . LYS B 1 51 ? -6.914 -18.547 -14.32 1 97.56 51 LYS B C 1
ATOM 1517 O O . LYS B 1 51 ? -7.52 -19.234 -13.492 1 97.56 51 LYS B O 1
ATOM 1522 N N . MET B 1 52 ? -7.152 -17.328 -14.461 1 97.5 52 MET B N 1
ATOM 1523 C CA . MET B 1 52 ? -8.203 -16.594 -13.766 1 97.5 52 MET B CA 1
ATOM 1524 C C . MET B 1 52 ? -8.789 -15.5 -14.656 1 97.5 52 MET B C 1
ATOM 1526 O O . MET B 1 52 ? -8.086 -14.922 -15.477 1 97.5 52 MET B O 1
ATOM 1530 N N . ARG B 1 53 ? -10.109 -15.273 -14.43 1 97.38 53 ARG B N 1
ATOM 1531 C CA . ARG B 1 53 ? -10.664 -14.102 -15.102 1 97.38 53 ARG B CA 1
ATOM 1532 C C . ARG B 1 53 ? -9.977 -12.82 -14.633 1 97.38 53 ARG B C 1
ATOM 1534 O O . ARG B 1 53 ? -9.68 -12.672 -13.445 1 97.38 53 ARG B O 1
ATOM 1541 N N . ARG B 1 54 ? -9.742 -11.922 -15.594 1 97.06 54 ARG B N 1
ATOM 1542 C CA . ARG B 1 54 ? -9.07 -10.664 -15.289 1 97.06 54 ARG B CA 1
ATOM 1543 C C . ARG B 1 54 ? -9.773 -9.945 -14.141 1 97.06 54 ARG B C 1
ATOM 1545 O O . ARG B 1 54 ? -9.117 -9.445 -13.219 1 97.06 54 ARG B O 1
ATOM 1552 N N . VAL B 1 55 ? -11.117 -9.945 -14.141 1 96.38 55 VAL B N 1
ATOM 1553 C CA . VAL B 1 55 ? -11.891 -9.211 -13.141 1 96.38 55 VAL B CA 1
ATOM 1554 C C . VAL B 1 55 ? -11.75 -9.891 -11.781 1 96.38 55 VAL B C 1
ATOM 1556 O O . VAL B 1 55 ? -11.711 -9.219 -10.75 1 96.38 55 VAL B O 1
ATOM 1559 N N . ASP B 1 56 ? -11.703 -11.164 -11.758 1 97.12 56 ASP B N 1
ATOM 1560 C CA . ASP B 1 56 ? -11.516 -11.898 -10.516 1 97.12 56 ASP B CA 1
ATOM 1561 C C . ASP B 1 56 ? -10.117 -11.656 -9.945 1 97.12 56 ASP B C 1
ATOM 1563 O O . ASP B 1 56 ? -9.953 -11.531 -8.727 1 97.12 56 ASP B O 1
ATOM 1567 N N . LEU B 1 57 ? -9.148 -11.641 -10.82 1 97.88 57 LEU B N 1
ATOM 1568 C CA . LEU B 1 57 ? -7.777 -11.344 -10.414 1 97.88 57 LEU B CA 1
ATOM 1569 C C . LEU B 1 57 ? -7.672 -9.953 -9.805 1 97.88 57 LEU B C 1
ATOM 1571 O O . LEU B 1 57 ? -7.043 -9.781 -8.758 1 97.88 57 LEU B O 1
ATOM 1575 N N . ALA B 1 58 ? -8.336 -8.977 -10.422 1 97.38 58 ALA B N 1
ATOM 1576 C CA . ALA B 1 58 ? -8.375 -7.617 -9.898 1 97.38 58 ALA B CA 1
ATOM 1577 C C . ALA B 1 58 ? -8.969 -7.586 -8.492 1 97.38 58 ALA B C 1
ATOM 1579 O O . ALA B 1 58 ? -8.414 -6.957 -7.586 1 97.38 58 AL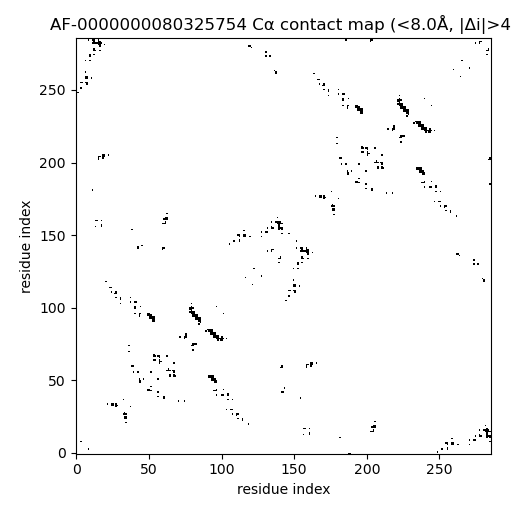A B O 1
ATOM 1580 N N . ASP B 1 59 ? -10.031 -8.352 -8.336 1 96.81 59 ASP B N 1
ATOM 1581 C CA . ASP B 1 59 ? -10.719 -8.414 -7.051 1 96.81 59 ASP B CA 1
ATOM 1582 C C . ASP B 1 59 ? -9.836 -9.062 -5.988 1 96.81 59 ASP B C 1
ATOM 1584 O O . ASP B 1 59 ? -9.766 -8.586 -4.852 1 96.81 59 ASP B O 1
ATOM 1588 N N . LYS B 1 60 ? -9.133 -10.047 -6.348 1 97.19 60 LYS B N 1
ATOM 1589 C CA . LYS B 1 60 ? -8.297 -10.773 -5.395 1 97.19 60 LYS B CA 1
ATOM 1590 C C . LYS B 1 60 ? -7.109 -9.93 -4.949 1 97.19 60 LYS B C 1
ATOM 1592 O O . LYS B 1 60 ? -6.656 -10.031 -3.809 1 97.19 60 LYS B O 1
ATOM 1597 N N . ILE B 1 61 ? -6.617 -9.07 -5.797 1 96.12 61 ILE B N 1
ATOM 1598 C CA . ILE B 1 61 ? -5.492 -8.203 -5.453 1 96.12 61 ILE B CA 1
ATOM 1599 C C . ILE B 1 61 ? -6.004 -6.918 -4.809 1 96.12 61 ILE B C 1
ATOM 1601 O O . ILE B 1 61 ? -5.242 -6.188 -4.172 1 96.12 61 ILE B O 1
ATOM 1605 N N . GLY B 1 62 ? -7.23 -6.559 -5.039 1 96.62 62 GLY B N 1
ATOM 1606 C CA . GLY B 1 62 ? -7.836 -5.398 -4.406 1 96.62 62 GLY B CA 1
ATOM 1607 C C . GLY B 1 62 ? -7.738 -4.141 -5.25 1 96.62 62 GLY B C 1
ATOM 1608 O O . GLY B 1 62 ? -7.691 -3.031 -4.715 1 96.62 62 GLY B O 1
ATOM 1609 N N . ILE B 1 63 ? -7.672 -4.301 -6.605 1 96.5 63 ILE B N 1
ATOM 1610 C CA . ILE B 1 63 ? -7.523 -3.121 -7.453 1 96.5 63 ILE B CA 1
ATOM 1611 C C . ILE B 1 63 ? -8.625 -3.105 -8.508 1 96.5 63 ILE B C 1
ATOM 1613 O O . ILE B 1 63 ? -9.445 -4.027 -8.578 1 96.5 63 ILE B O 1
ATOM 1617 N N . THR B 1 64 ? -8.766 -2.043 -9.242 1 96.31 64 THR B N 1
ATOM 1618 C CA . THR B 1 64 ? -9.805 -1.861 -10.25 1 96.31 64 THR B CA 1
ATOM 1619 C C . THR B 1 64 ? -9.477 -2.662 -11.508 1 96.31 64 THR B C 1
ATOM 1621 O O . THR B 1 64 ? -8.336 -3.092 -11.695 1 96.31 64 THR B O 1
ATOM 1624 N N . ALA B 1 65 ? -10.469 -2.789 -12.336 1 94.94 65 ALA B N 1
ATOM 1625 C CA . ALA B 1 65 ? -10.289 -3.455 -13.625 1 94.94 65 ALA B CA 1
ATOM 1626 C C . ALA B 1 65 ? -9.25 -2.725 -14.477 1 94.94 65 ALA B C 1
ATOM 1628 O O . ALA B 1 65 ? -8.422 -3.357 -15.133 1 94.94 65 ALA B O 1
ATOM 1629 N N . SER B 1 66 ? -9.352 -1.442 -14.453 1 95.94 66 SER B N 1
ATOM 1630 C CA . SER B 1 66 ? -8.375 -0.663 -15.203 1 95.94 66 SER B CA 1
ATOM 1631 C C . SER B 1 66 ? -6.973 -0.836 -14.625 1 95.94 66 SER B C 1
ATOM 1633 O O . SER B 1 66 ? -5.992 -0.902 -15.367 1 95.94 66 SER B O 1
ATOM 1635 N N . GLY B 1 67 ? -6.863 -0.971 -13.305 1 96.69 67 GLY B N 1
ATOM 1636 C CA . GLY B 1 67 ? -5.586 -1.182 -12.641 1 96.69 67 GLY B CA 1
ATOM 1637 C C . GLY B 1 67 ? -4.945 -2.51 -12.992 1 96.69 67 GLY B C 1
ATOM 1638 O O . GLY B 1 67 ? -3.742 -2.574 -13.258 1 96.69 67 GLY B O 1
ATOM 1639 N N . ILE B 1 68 ? -5.742 -3.539 -13.023 1 97.75 68 ILE B N 1
ATOM 1640 C CA . ILE B 1 68 ? -5.203 -4.863 -13.312 1 97.75 68 ILE B CA 1
ATOM 1641 C C . ILE B 1 68 ? -4.727 -4.93 -14.758 1 97.75 68 ILE B C 1
ATOM 1643 O O . ILE B 1 68 ? -3.715 -5.566 -15.055 1 97.75 68 ILE B O 1
ATOM 1647 N N . THR B 1 69 ? -5.426 -4.309 -15.625 1 97.12 69 THR B N 1
ATOM 1648 C CA . THR B 1 69 ? -5.023 -4.266 -17.016 1 97.12 69 THR B CA 1
ATOM 1649 C C . THR B 1 69 ? -3.652 -3.609 -17.172 1 97.12 69 THR B C 1
ATOM 1651 O O . THR B 1 69 ? -2.771 -4.145 -17.844 1 97.12 69 THR B O 1
ATOM 1654 N N . ARG B 1 70 ? -3.504 -2.537 -16.5 1 97.5 70 ARG B N 1
ATOM 1655 C CA . ARG B 1 70 ? -2.238 -1.815 -16.562 1 97.5 70 ARG B CA 1
ATOM 1656 C C . ARG B 1 70 ? -1.1 -2.66 -16 1 97.5 70 ARG B C 1
ATOM 1658 O O . ARG B 1 70 ? 0.036 -2.574 -16.469 1 97.5 70 ARG B O 1
ATOM 1665 N N . MET B 1 71 ? -1.343 -3.477 -15.055 1 97.56 71 MET B N 1
ATOM 1666 C CA . MET B 1 71 ? -0.323 -4.312 -14.43 1 97.56 71 MET B CA 1
ATOM 1667 C C . MET B 1 71 ? 0.014 -5.512 -15.305 1 97.56 71 MET B C 1
ATOM 1669 O O . MET B 1 71 ? 1.168 -5.941 -15.359 1 97.56 71 MET B O 1
ATOM 1673 N N . LEU B 1 72 ? -0.968 -5.969 -16.016 1 98.5 72 LEU B N 1
ATOM 1674 C CA . LEU B 1 72 ? -0.808 -7.211 -16.766 1 98.5 72 LEU B CA 1
ATOM 1675 C C . LEU B 1 72 ? -0.097 -6.961 -18.094 1 98.5 72 LEU B C 1
ATOM 1677 O O . LEU B 1 72 ? 0.62 -7.832 -18.594 1 98.5 72 LEU B O 1
ATOM 1681 N N . LEU B 1 73 ? -0.224 -5.812 -18.609 1 98.06 73 LEU B N 1
ATOM 1682 C CA . LEU B 1 73 ? 0.286 -5.512 -19.938 1 98.06 73 LEU B CA 1
ATOM 1683 C C . LEU B 1 73 ? 1.79 -5.754 -20.016 1 98.06 73 LEU B C 1
ATOM 1685 O O . LEU B 1 73 ? 2.258 -6.531 -20.859 1 98.06 73 LEU B O 1
ATOM 1689 N N . PRO B 1 74 ? 2.553 -5.18 -19.156 1 98.19 74 PRO B N 1
ATOM 1690 C CA . PRO B 1 74 ? 3.992 -5.438 -19.203 1 98.19 74 PRO B CA 1
ATOM 1691 C C . PRO B 1 74 ? 4.34 -6.902 -18.938 1 98.19 74 PRO B C 1
ATOM 1693 O O . PRO B 1 74 ? 5.297 -7.43 -19.516 1 98.19 74 PRO B O 1
ATOM 1696 N N . MET B 1 75 ? 3.59 -7.586 -18.109 1 98.62 75 MET B N 1
ATOM 1697 C CA . MET B 1 75 ? 3.834 -8.992 -17.797 1 98.62 75 MET B CA 1
ATOM 1698 C C . MET B 1 75 ? 3.615 -9.867 -19.031 1 98.62 75 MET B C 1
ATOM 1700 O O . MET B 1 75 ? 4.348 -10.836 -19.25 1 98.62 75 MET B O 1
ATOM 1704 N N . GLU B 1 76 ? 2.564 -9.516 -19.719 1 98.5 76 GLU B N 1
ATOM 1705 C CA . GLU B 1 76 ? 2.279 -10.227 -20.969 1 98.5 76 GLU B CA 1
ATOM 1706 C C . GLU B 1 76 ? 3.3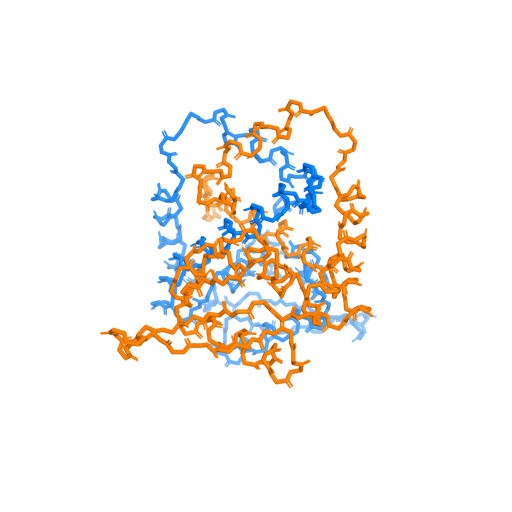85 -10 -22 1 98.5 76 GLU B C 1
ATOM 1708 O O . GLU B 1 76 ? 3.818 -10.938 -22.656 1 98.5 76 GLU B O 1
ATOM 1713 N N . LYS B 1 77 ? 3.809 -8.789 -22.094 1 98.31 77 LYS B N 1
ATOM 1714 C CA . LYS B 1 77 ? 4.828 -8.414 -23.078 1 98.31 77 LYS B CA 1
ATOM 1715 C C . LYS B 1 77 ? 6.121 -9.195 -22.844 1 98.31 77 LYS B C 1
ATOM 1717 O O . LYS B 1 77 ? 6.781 -9.602 -23.812 1 98.31 77 LYS B O 1
ATOM 1722 N N . ILE B 1 78 ? 6.445 -9.469 -21.594 1 97.75 78 ILE B N 1
ATOM 1723 C CA . ILE B 1 78 ? 7.711 -10.141 -21.328 1 97.75 78 ILE B CA 1
ATOM 1724 C C . ILE B 1 78 ? 7.465 -11.633 -21.125 1 97.75 78 ILE B C 1
ATOM 1726 O O . ILE B 1 78 ? 8.352 -12.352 -20.656 1 97.75 78 ILE B O 1
ATOM 1730 N N . GLY B 1 79 ? 6.258 -12.062 -21.312 1 98.62 79 GLY B N 1
ATOM 1731 C CA . GLY B 1 79 ? 5.961 -13.477 -21.484 1 98.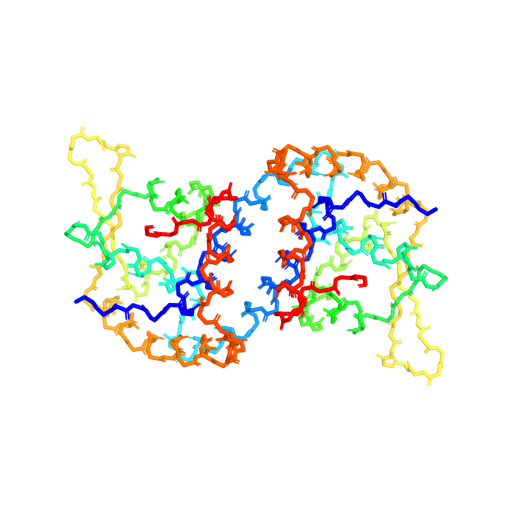62 79 GLY B CA 1
ATOM 1732 C C . GLY B 1 79 ? 5.648 -14.18 -20.172 1 98.62 79 GLY B C 1
ATOM 1733 O O . GLY B 1 79 ? 5.684 -15.414 -20.109 1 98.62 79 GLY B O 1
ATOM 1734 N N . LEU B 1 80 ? 5.352 -13.508 -19.078 1 98.81 80 LEU B N 1
ATOM 1735 C CA . LEU B 1 80 ? 5.074 -14.133 -17.781 1 98.81 80 LEU B CA 1
ATOM 1736 C C . LEU B 1 80 ? 3.646 -14.664 -17.734 1 98.81 80 LEU B C 1
ATOM 1738 O O . LEU B 1 80 ? 3.363 -15.625 -17.016 1 98.81 80 LEU B O 1
ATOM 1742 N N . VAL B 1 81 ? 2.779 -13.961 -18.438 1 98.88 81 VAL B N 1
ATOM 1743 C CA . VAL B 1 81 ? 1.384 -14.375 -18.531 1 98.88 81 VAL B CA 1
ATOM 1744 C C . VAL B 1 81 ? 0.911 -14.242 -19.984 1 98.88 81 VAL B C 1
ATOM 1746 O O . VAL B 1 81 ? 1.574 -13.602 -20.797 1 98.88 81 VAL B O 1
ATOM 1749 N N . THR B 1 82 ? -0.159 -14.828 -20.281 1 98.69 82 THR B N 1
ATOM 1750 C CA . THR B 1 82 ? -0.83 -14.641 -21.562 1 98.69 82 THR B CA 1
ATOM 1751 C C . THR B 1 82 ? -2.34 -14.523 -21.375 1 98.69 82 THR B C 1
ATOM 1753 O O . THR B 1 82 ? -2.84 -14.656 -20.25 1 98.69 82 THR B O 1
ATOM 1756 N N . ARG B 1 83 ? -3.01 -14.172 -22.453 1 96.94 83 ARG B N 1
ATOM 1757 C CA . ARG B 1 83 ? -4.453 -13.969 -22.406 1 96.94 83 ARG B CA 1
ATOM 1758 C C . ARG B 1 83 ? -5.18 -15.047 -23.203 1 96.94 83 ARG B C 1
ATOM 1760 O O . ARG B 1 83 ? -4.68 -15.516 -24.219 1 96.94 83 ARG B O 1
ATOM 1767 N N . GLU B 1 84 ? -6.238 -15.469 -22.688 1 95.94 84 GLU B N 1
ATOM 1768 C CA . GLU B 1 84 ? -7.152 -16.359 -23.406 1 95.94 84 GLU B CA 1
ATOM 1769 C C . GLU B 1 84 ? -8.57 -15.797 -23.422 1 95.94 84 GLU B C 1
ATOM 1771 O O . GLU B 1 84 ? -9.07 -15.312 -22.406 1 95.94 84 GLU B O 1
ATOM 1776 N N . ALA B 1 85 ? -9.188 -15.859 -24.578 1 92.12 85 ALA B N 1
ATOM 1777 C CA . ALA B 1 85 ? -10.562 -15.391 -24.703 1 92.12 85 ALA B CA 1
ATOM 1778 C C . ALA B 1 85 ? -11.547 -16.422 -24.156 1 92.12 85 ALA B C 1
ATOM 1780 O O . ALA B 1 85 ? -11.289 -17.625 -24.203 1 92.12 85 ALA B O 1
ATOM 1781 N N . ASN B 1 86 ? -12.562 -15.898 -23.516 1 88.5 86 ASN B N 1
ATOM 1782 C CA . ASN B 1 86 ? -13.688 -16.766 -23.172 1 88.5 86 ASN B CA 1
ATOM 1783 C C . ASN B 1 86 ? -14.594 -17.016 -24.375 1 88.5 86 ASN B C 1
ATOM 1785 O O . ASN B 1 86 ? -15.109 -16.062 -24.969 1 88.5 86 ASN B O 1
ATOM 1789 N N . GLU B 1 87 ? -14.758 -18.203 -24.719 1 87.25 87 GLU B N 1
ATOM 1790 C CA . GLU B 1 87 ? -15.492 -18.562 -25.922 1 87.25 87 GLU B CA 1
ATOM 1791 C C . GLU B 1 87 ? -16.969 -18.203 -25.812 1 87.25 87 GLU B C 1
ATOM 1793 O O . GLU B 1 87 ? -17.625 -17.906 -26.812 1 87.25 87 GLU B O 1
ATOM 1798 N N . ARG B 1 88 ? -17.469 -18.25 -24.672 1 90.38 88 ARG B N 1
ATOM 1799 C CA . ARG B 1 88 ? -18.906 -18.094 -24.438 1 90.38 88 ARG B CA 1
ATOM 1800 C C . ARG B 1 88 ? -19.25 -16.625 -24.234 1 90.38 88 ARG B C 1
ATOM 1802 O O . ARG B 1 88 ? -20.391 -16.203 -24.438 1 90.38 88 ARG B O 1
ATOM 1809 N N . ASP B 1 89 ? -18.344 -15.875 -23.734 1 88.94 89 ASP B N 1
ATOM 1810 C CA . ASP B 1 89 ? -18.562 -14.469 -23.406 1 88.94 89 ASP B CA 1
ATOM 1811 C C . ASP B 1 89 ? -17.375 -13.617 -23.828 1 88.94 89 ASP B C 1
ATOM 1813 O O . ASP B 1 89 ? -16.344 -13.594 -23.156 1 88.94 89 ASP B O 1
ATOM 1817 N N . ALA B 1 90 ? -17.547 -12.922 -24.891 1 84.81 90 ALA B N 1
ATOM 1818 C CA . ALA B 1 90 ? -16.484 -12.148 -25.516 1 84.81 90 ALA B CA 1
ATOM 1819 C C . ALA B 1 90 ? -15.984 -11.055 -24.578 1 84.81 90 ALA B C 1
ATOM 1821 O O . ALA B 1 90 ? -14.883 -10.531 -24.75 1 84.81 90 ALA B O 1
ATOM 1822 N N . ARG B 1 91 ? -16.688 -10.719 -23.578 1 85.69 91 ARG B N 1
ATOM 1823 C CA . ARG B 1 91 ? -16.312 -9.656 -22.656 1 85.69 91 ARG B CA 1
ATOM 1824 C C . ARG B 1 91 ? -15.43 -10.188 -21.531 1 85.69 91 ARG B C 1
ATOM 1826 O O . ARG B 1 91 ? -14.828 -9.414 -20.781 1 85.69 91 ARG B O 1
ATOM 1833 N N . VAL B 1 92 ? -15.391 -11.508 -21.516 1 90.12 92 VAL B N 1
ATOM 1834 C CA . VAL B 1 92 ? -14.617 -12.141 -20.453 1 90.12 92 VAL B CA 1
ATOM 1835 C C . VAL B 1 92 ? -13.297 -12.656 -21.016 1 90.12 92 VAL B C 1
ATOM 1837 O O . VAL B 1 92 ? -13.266 -13.289 -22.078 1 90.12 92 VAL B O 1
ATOM 1840 N N . SER B 1 93 ? -12.234 -12.211 -20.375 1 94.19 93 SER B N 1
ATOM 1841 C CA . SER B 1 93 ? -10.922 -12.742 -20.734 1 94.19 93 SER B CA 1
ATOM 1842 C C . SER B 1 93 ? -10.242 -13.375 -19.531 1 94.19 93 SER B C 1
ATOM 1844 O O . SER B 1 93 ? -10.516 -13.008 -18.375 1 94.19 93 SER B O 1
ATOM 1846 N N . TYR B 1 94 ? -9.414 -14.383 -19.844 1 97.75 94 TYR B N 1
ATOM 1847 C CA . TYR B 1 94 ? -8.633 -15.062 -18.828 1 97.75 94 TYR B CA 1
ATOM 1848 C C . TYR B 1 94 ? -7.168 -14.641 -18.891 1 97.75 94 TYR B C 1
ATOM 1850 O O . TYR B 1 94 ? -6.617 -14.445 -19.969 1 97.75 94 TYR B O 1
ATOM 1858 N N . VAL B 1 95 ? -6.609 -14.508 -17.734 1 98.69 95 VAL B N 1
ATOM 1859 C CA . VAL B 1 95 ? -5.16 -14.406 -17.578 1 98.69 95 VAL B CA 1
ATOM 1860 C C . VAL B 1 95 ? -4.57 -15.781 -17.281 1 98.69 95 VAL B C 1
ATOM 1862 O O . VAL B 1 95 ? -5.047 -16.484 -16.391 1 98.69 95 VAL B O 1
ATOM 1865 N N . VAL B 1 96 ? -3.572 -16.141 -18.031 1 98.81 96 VAL B N 1
ATOM 1866 C CA . VAL B 1 96 ? -3.031 -17.484 -17.922 1 98.81 96 VAL B CA 1
ATOM 1867 C C . VAL B 1 96 ? -1.553 -17.422 -17.547 1 98.81 96 VAL B C 1
ATOM 1869 O O . VAL B 1 96 ? -0.795 -16.641 -18.109 1 98.81 96 VAL B O 1
ATOM 1872 N N . LEU B 1 97 ? -1.223 -18.25 -16.547 1 98.75 97 LEU B N 1
ATOM 1873 C CA . LEU B 1 97 ? 0.181 -18.375 -16.172 1 98.75 97 LEU B CA 1
ATOM 1874 C C . LEU B 1 97 ? 0.954 -19.156 -17.219 1 98.75 97 LEU B C 1
ATOM 1876 O O . LEU B 1 97 ? 0.53 -20.25 -17.625 1 98.75 97 LEU B O 1
ATOM 1880 N N . THR B 1 98 ? 2.072 -18.578 -17.688 1 98.88 98 THR B N 1
ATOM 1881 C CA . THR B 1 98 ? 2.906 -19.297 -18.656 1 98.88 98 THR B CA 1
ATOM 1882 C C . THR B 1 98 ? 3.961 -20.141 -17.938 1 98.88 98 THR B C 1
ATOM 1884 O O . THR B 1 98 ? 4.141 -20.016 -16.734 1 98.88 98 THR B O 1
ATOM 1887 N N . ALA B 1 99 ? 4.688 -21.016 -18.734 1 98.62 99 ALA B N 1
ATOM 1888 C CA . ALA B 1 99 ? 5.805 -21.781 -18.188 1 98.62 99 ALA B CA 1
ATOM 1889 C C . ALA B 1 99 ? 6.895 -20.844 -17.656 1 98.62 99 ALA B C 1
ATOM 1891 O O . ALA B 1 99 ? 7.48 -21.109 -16.609 1 98.62 99 ALA B O 1
ATOM 1892 N N . GLN B 1 100 ? 7.117 -19.797 -18.375 1 98.56 100 GLN B N 1
ATOM 1893 C CA . GLN B 1 100 ? 8.094 -18.797 -17.953 1 98.56 100 GLN B CA 1
ATOM 1894 C C . GLN B 1 100 ? 7.66 -18.094 -16.672 1 98.56 100 GLN B C 1
ATOM 1896 O O . GLN B 1 100 ? 8.477 -17.875 -15.773 1 98.56 100 GLN B O 1
ATOM 1901 N N . GLY B 1 101 ? 6.379 -17.766 -16.625 1 98.69 101 GLY B N 1
ATOM 1902 C CA . GLY B 1 101 ? 5.832 -17.156 -15.414 1 98.69 101 GLY B CA 1
ATOM 1903 C C . GLY B 1 101 ? 5.953 -18.047 -14.188 1 98.69 101 GLY B C 1
ATOM 1904 O O . GLY B 1 101 ? 6.297 -17.578 -13.102 1 98.69 101 GLY B O 1
ATOM 1905 N N . ARG B 1 102 ? 5.688 -19.281 -14.391 1 97.88 102 ARG B N 1
ATOM 1906 C CA . ARG B 1 102 ? 5.785 -20.25 -13.305 1 97.88 102 ARG B CA 1
ATOM 1907 C C . ARG B 1 102 ? 7.215 -20.359 -12.789 1 97.88 102 ARG B C 1
ATOM 1909 O O . ARG B 1 102 ? 7.449 -20.391 -11.578 1 97.88 102 ARG B O 1
ATOM 1916 N N . GLN B 1 103 ? 8.141 -20.453 -13.703 1 97.75 103 GLN B N 1
ATOM 1917 C CA . GLN B 1 103 ? 9.547 -20.547 -13.32 1 97.75 103 GLN B CA 1
ATOM 1918 C C . GLN B 1 103 ? 9.992 -19.297 -12.562 1 97.75 103 GLN B C 1
ATOM 1920 O O . GLN B 1 103 ? 10.68 -19.391 -11.547 1 97.75 103 GLN B O 1
ATOM 1925 N N . LEU B 1 104 ? 9.609 -18.172 -13.086 1 97.94 104 LEU B N 1
ATOM 1926 C CA . LEU B 1 104 ? 9.977 -16.922 -12.422 1 97.94 104 LEU B CA 1
ATOM 1927 C C . LEU B 1 104 ? 9.375 -16.859 -11.023 1 97.94 104 LEU B C 1
ATOM 1929 O O . LEU B 1 104 ? 10.023 -16.406 -10.078 1 97.94 104 LEU B O 1
ATOM 1933 N N . PHE B 1 105 ? 8.141 -17.266 -10.922 1 97.81 105 PHE B N 1
ATOM 1934 C CA . PHE B 1 105 ? 7.484 -17.297 -9.617 1 97.81 105 PHE B CA 1
ATOM 1935 C C . PHE B 1 105 ? 8.281 -18.141 -8.625 1 97.81 105 PHE B C 1
ATOM 1937 O O . PHE B 1 105 ? 8.492 -17.734 -7.484 1 97.81 105 PHE B O 1
ATOM 1944 N N . GLU B 1 106 ? 8.664 -19.266 -9.062 1 96.56 106 GLU B N 1
ATOM 1945 C CA . GLU B 1 106 ? 9.406 -20.172 -8.188 1 96.56 106 GLU B CA 1
ATOM 1946 C C . GLU B 1 106 ? 10.734 -19.547 -7.758 1 96.56 106 GLU B C 1
ATOM 1948 O O . GLU B 1 106 ? 11.102 -19.594 -6.582 1 96.56 106 GLU B O 1
ATOM 1953 N N . ASP B 1 107 ? 11.414 -18.984 -8.664 1 96.5 107 ASP B N 1
ATOM 1954 C CA . ASP B 1 107 ? 12.695 -18.344 -8.375 1 96.5 107 ASP B CA 1
ATOM 1955 C C . ASP B 1 107 ? 12.516 -17.156 -7.441 1 96.5 107 ASP B C 1
ATOM 1957 O O . ASP B 1 107 ? 13.219 -17.031 -6.434 1 96.5 107 ASP B O 1
ATOM 1961 N N . ALA B 1 108 ? 11.594 -16.297 -7.734 1 97.56 108 ALA B N 1
ATOM 1962 C CA . ALA B 1 108 ? 11.328 -15.109 -6.926 1 97.56 108 ALA B CA 1
ATOM 1963 C C . ALA B 1 108 ? 10.766 -15.492 -5.559 1 97.56 108 ALA B C 1
ATOM 1965 O O . ALA B 1 108 ? 10.906 -14.734 -4.594 1 97.56 108 ALA B O 1
ATOM 1966 N N . GLY B 1 109 ? 10.047 -16.641 -5.559 1 97.25 109 GLY B N 1
ATOM 1967 C CA . GLY B 1 109 ? 9.453 -17.109 -4.316 1 97.25 109 GLY B CA 1
ATOM 1968 C C . GLY B 1 109 ? 10.477 -17.344 -3.221 1 97.25 109 GLY B C 1
ATOM 1969 O O . GLY B 1 109 ? 10.203 -17.094 -2.045 1 97.25 109 GLY B O 1
ATOM 1970 N N . LYS B 1 110 ? 11.648 -17.812 -3.611 1 96.12 110 LYS B N 1
ATOM 1971 C CA . LYS B 1 110 ? 12.734 -18 -2.654 1 96.12 110 LYS B CA 1
ATOM 1972 C C . LYS B 1 110 ? 13.172 -16.672 -2.045 1 96.12 110 LYS B C 1
ATOM 1974 O O . LYS B 1 110 ? 13.312 -16.562 -0.826 1 96.12 110 LYS B O 1
ATOM 1979 N N . THR B 1 111 ? 13.312 -15.719 -2.885 1 96.75 111 THR B N 1
ATOM 1980 C CA . THR B 1 111 ? 13.703 -14.383 -2.441 1 96.75 111 THR B CA 1
ATOM 1981 C C . THR B 1 111 ? 12.617 -13.766 -1.566 1 96.75 111 THR B C 1
ATOM 1983 O O . THR B 1 111 ? 12.898 -13.242 -0.489 1 96.75 111 THR B O 1
ATOM 1986 N N . ALA B 1 112 ? 11.359 -13.891 -1.971 1 97.5 112 ALA B N 1
ATOM 1987 C CA . ALA B 1 112 ? 10.234 -13.32 -1.236 1 97.5 112 ALA B CA 1
ATOM 1988 C C . ALA B 1 112 ? 10.094 -13.969 0.138 1 97.5 112 ALA B C 1
ATOM 1990 O O . ALA B 1 112 ? 9.82 -13.289 1.128 1 97.5 112 ALA B O 1
ATOM 1991 N N . SER B 1 113 ? 10.281 -15.234 0.148 1 95.62 113 SER B N 1
ATOM 1992 C CA . SER B 1 113 ? 10.188 -15.969 1.403 1 95.62 113 SER B CA 1
ATOM 1993 C C . SER B 1 113 ? 11.258 -15.523 2.389 1 95.62 113 SER B C 1
ATOM 1995 O O . SER B 1 113 ? 10.977 -15.297 3.564 1 95.62 113 SER B O 1
ATOM 1997 N N . LEU B 1 114 ? 12.43 -15.398 1.895 1 94.75 114 LEU B N 1
ATOM 1998 C CA . LEU B 1 114 ? 13.531 -14.953 2.736 1 94.75 114 LEU B CA 1
ATOM 1999 C C . LEU B 1 114 ? 13.273 -13.539 3.26 1 94.75 114 LEU B C 1
ATOM 2001 O O . LEU B 1 114 ? 13.469 -13.266 4.445 1 94.75 114 LEU B O 1
ATOM 2005 N N . LEU B 1 115 ? 12.812 -12.672 2.412 1 95.31 115 LEU B N 1
ATOM 2006 C CA . LEU B 1 115 ? 12.516 -11.297 2.797 1 95.31 115 LEU B CA 1
ATOM 2007 C C . LEU B 1 115 ? 11.43 -11.258 3.869 1 95.31 115 LEU B C 1
ATOM 2009 O O . LEU B 1 115 ? 11.531 -10.5 4.832 1 95.31 115 LEU B O 1
ATOM 2013 N N . SER B 1 116 ? 10.391 -12.086 3.668 1 95.5 116 SER B N 1
ATOM 2014 C CA . SER B 1 116 ? 9.289 -12.094 4.621 1 95.5 116 SER B CA 1
ATOM 2015 C C . SER B 1 116 ? 9.758 -12.516 6.008 1 95.5 116 SER B C 1
ATOM 2017 O O . SER B 1 116 ? 9.289 -11.984 7.016 1 95.5 116 SER B O 1
ATOM 2019 N N . GLN B 1 117 ? 10.664 -13.414 6.07 1 93.06 117 GLN B N 1
ATOM 2020 C CA . GLN B 1 117 ? 11.219 -13.875 7.34 1 93.06 117 GLN B CA 1
ATOM 2021 C C . GLN B 1 117 ? 12.062 -12.789 7.996 1 93.06 117 GLN B C 1
ATOM 2023 O O . GLN B 1 117 ? 12.109 -12.68 9.227 1 93.06 117 GLN B O 1
ATOM 2028 N N . GLU B 1 118 ? 12.703 -12 7.16 1 93.12 118 GLU B N 1
ATOM 2029 C CA . GLU B 1 118 ? 13.508 -10.891 7.668 1 93.12 118 GLU B CA 1
ATOM 2030 C C . GLU B 1 118 ? 12.617 -9.773 8.211 1 93.12 118 GLU B C 1
ATOM 2032 O O . GLU B 1 118 ? 12.984 -9.094 9.172 1 93.12 118 GLU B O 1
ATOM 2037 N N . ILE B 1 119 ? 11.508 -9.586 7.566 1 92.06 119 ILE B N 1
ATOM 2038 C CA . ILE B 1 119 ? 10.633 -8.453 7.852 1 92.06 119 ILE B CA 1
ATOM 2039 C C . ILE B 1 119 ? 9.82 -8.734 9.109 1 92.06 119 ILE B C 1
ATOM 2041 O O . ILE B 1 119 ? 9.695 -7.867 9.984 1 92.06 119 ILE B O 1
ATOM 2045 N N . ILE B 1 120 ? 9.188 -9.875 9.117 1 89.56 120 ILE B N 1
ATOM 2046 C CA . ILE B 1 120 ? 8.344 -10.203 10.258 1 89.56 120 ILE B CA 1
ATOM 2047 C C . ILE B 1 120 ? 9.211 -10.703 11.414 1 89.56 120 ILE B C 1
ATOM 2049 O O . ILE B 1 120 ? 9.938 -11.688 11.281 1 89.56 120 ILE B O 1
ATOM 2053 N N . PRO B 1 121 ? 9.195 -9.852 12.461 1 75 121 PRO B N 1
ATOM 2054 C CA . PRO B 1 121 ? 10.023 -10.242 13.602 1 75 121 PRO B CA 1
ATOM 2055 C C . PRO B 1 121 ? 9.719 -11.656 14.102 1 75 121 PRO B C 1
ATOM 2057 O O . PRO B 1 121 ? 8.617 -12.164 13.875 1 75 121 PRO B O 1
ATOM 2060 N N . ALA B 1 122 ? 10.766 -12.266 14.539 1 64.94 122 ALA B N 1
ATOM 2061 C CA . ALA B 1 122 ? 10.688 -13.617 15.078 1 64.94 122 ALA B CA 1
ATOM 2062 C C . ALA B 1 122 ? 9.602 -13.734 16.141 1 64.94 122 ALA B C 1
ATOM 2064 O O . ALA B 1 122 ? 9.859 -13.562 17.328 1 64.94 122 ALA B O 1
ATOM 2065 N N . GLU B 1 123 ? 8.484 -13.172 15.883 1 65.31 123 GLU B N 1
ATOM 2066 C CA . GLU B 1 123 ? 7.406 -13.133 16.859 1 65.31 123 GLU B CA 1
ATOM 2067 C C . GLU B 1 123 ? 6.727 -14.492 17 1 65.31 123 GLU B C 1
ATOM 2069 O O . GLU B 1 123 ? 6.938 -15.383 16.172 1 65.31 123 GLU B O 1
ATOM 2074 N N . LYS B 1 124 ? 5.895 -14.5 18.109 1 64.38 124 LYS B N 1
ATOM 2075 C CA . LYS B 1 124 ? 5.09 -15.648 18.5 1 64.38 124 LYS B CA 1
ATOM 2076 C C . LYS B 1 124 ? 4.008 -15.953 17.469 1 64.38 124 LYS B C 1
ATOM 2078 O O . LYS B 1 124 ? 3.275 -15.055 17.047 1 64.38 124 LYS B O 1
ATOM 2083 N N . PRO B 1 125 ? 3.992 -17.016 16.891 1 66.56 125 PRO B N 1
ATOM 2084 C CA . PRO B 1 125 ? 3 -17.484 15.922 1 66.56 125 PRO B CA 1
ATOM 2085 C C . PRO B 1 125 ? 1.594 -16.969 16.219 1 66.56 125 PRO B C 1
ATOM 2087 O O . PRO B 1 125 ? 0.843 -16.625 15.305 1 66.56 125 PRO B O 1
ATOM 2090 N N . LYS B 1 126 ? 1.271 -16.781 17.438 1 75.88 126 LYS B N 1
ATOM 2091 C CA . LYS B 1 126 ? -0.067 -16.344 17.828 1 75.88 126 LYS B CA 1
ATOM 2092 C C . LYS B 1 126 ? -0.326 -14.898 17.406 1 75.88 126 LYS B C 1
ATOM 2094 O O . LYS B 1 126 ? -1.436 -14.562 16.984 1 75.88 126 LYS B O 1
ATOM 2099 N N . ASP B 1 127 ? 0.669 -14.117 17.375 1 79.75 127 ASP B N 1
ATOM 2100 C CA . ASP B 1 127 ? 0.522 -12.727 16.984 1 79.75 127 ASP B CA 1
ATOM 2101 C C . ASP B 1 127 ? 0.263 -12.602 15.484 1 79.75 127 ASP B C 1
ATOM 2103 O O . ASP B 1 127 ? -0.561 -11.789 15.062 1 79.75 127 ASP B O 1
ATOM 2107 N N . ILE B 1 128 ? 0.761 -13.57 14.781 1 84.25 128 ILE B N 1
ATOM 2108 C CA . ILE B 1 128 ? 0.614 -13.531 13.336 1 84.25 128 ILE B CA 1
ATOM 2109 C C . ILE B 1 128 ? -0.804 -13.953 12.945 1 84.25 128 ILE B C 1
ATOM 2111 O O . ILE B 1 128 ? -1.408 -13.367 12.047 1 84.25 128 ILE B O 1
ATOM 2115 N N . GLN B 1 129 ? -1.281 -14.891 13.648 1 87.44 129 GLN B N 1
ATOM 2116 C CA . GLN B 1 129 ? -2.643 -15.336 13.383 1 87.44 129 GLN B CA 1
ATOM 2117 C C . GLN B 1 129 ? -3.656 -14.234 13.688 1 87.44 129 GLN B C 1
ATOM 2119 O O . GLN B 1 129 ? -4.59 -14.016 12.914 1 87.44 129 GLN B O 1
ATOM 2124 N N . LEU B 1 130 ? -3.461 -13.594 14.742 1 85.25 130 LEU B N 1
ATOM 2125 C CA . LEU B 1 130 ? -4.344 -12.492 15.125 1 85.25 130 LEU B CA 1
ATOM 2126 C C . LEU B 1 130 ? -4.277 -11.367 14.102 1 85.25 130 LEU B C 1
ATOM 2128 O O . LEU B 1 130 ? -5.309 -10.797 13.727 1 85.25 130 LEU B O 1
ATOM 2132 N N . LEU B 1 131 ? -3.094 -11.117 13.672 1 89.06 131 LEU B N 1
ATOM 2133 C CA . LEU B 1 131 ? -2.916 -10.102 12.641 1 89.06 131 LEU B CA 1
ATOM 2134 C C . LEU B 1 131 ? -3.658 -10.484 11.367 1 89.06 131 LEU B C 1
ATOM 2136 O O . LEU B 1 131 ? -4.406 -9.68 10.805 1 89.06 131 LEU B O 1
ATOM 2140 N N . ASN B 1 132 ? -3.514 -11.703 11.023 1 91.38 132 ASN B N 1
ATOM 2141 C CA . ASN B 1 132 ? -4.164 -12.164 9.805 1 91.38 132 ASN B CA 1
ATOM 2142 C C . ASN B 1 132 ? -5.684 -12.141 9.93 1 91.38 132 ASN B C 1
ATOM 2144 O O . ASN B 1 132 ? -6.391 -11.852 8.961 1 91.38 132 ASN B O 1
ATOM 2148 N N . ASP B 1 133 ? -6.188 -12.43 11.102 1 90.88 133 ASP B N 1
ATOM 2149 C CA . ASP B 1 133 ? -7.629 -12.367 11.336 1 90.88 133 ASP B CA 1
ATOM 2150 C C . ASP B 1 133 ? -8.148 -10.938 11.18 1 90.88 133 ASP B C 1
ATOM 2152 O O . ASP B 1 133 ? -9.203 -10.719 10.586 1 90.88 133 ASP B O 1
ATOM 2156 N N . MET B 1 134 ? -7.41 -10.047 11.633 1 89.31 134 MET B N 1
ATOM 2157 C CA . MET B 1 134 ? -7.801 -8.648 11.523 1 89.31 134 MET B CA 1
ATOM 2158 C C . MET B 1 134 ? -7.707 -8.172 10.078 1 89.31 134 MET B C 1
ATOM 2160 O O . MET B 1 134 ? -8.586 -7.457 9.594 1 89.31 134 MET B O 1
ATOM 2164 N N . LEU B 1 135 ? -6.652 -8.555 9.422 1 93.5 135 LEU B N 1
ATOM 2165 C CA . LEU B 1 135 ? -6.48 -8.188 8.023 1 93.5 135 LEU B CA 1
ATOM 2166 C C . LEU B 1 135 ? -7.613 -8.75 7.168 1 93.5 135 LEU B C 1
ATOM 2168 O O . LEU B 1 135 ? -8.102 -8.078 6.254 1 93.5 135 LEU B O 1
ATOM 2172 N N . ALA B 1 136 ? -8.031 -9.93 7.527 1 93.69 136 ALA B N 1
ATOM 2173 C CA . ALA B 1 136 ? -9.117 -10.562 6.785 1 93.69 136 ALA B CA 1
ATOM 2174 C C . ALA B 1 136 ? -10.406 -9.758 6.914 1 93.69 136 ALA B C 1
ATOM 2176 O O . ALA B 1 136 ? -11.148 -9.602 5.941 1 93.69 136 ALA B O 1
ATOM 2177 N N . ARG B 1 137 ? -10.617 -9.211 8.039 1 91.19 137 ARG B N 1
ATOM 2178 C CA . ARG B 1 137 ? -11.812 -8.398 8.273 1 91.19 137 ARG B CA 1
ATOM 2179 C C . ARG B 1 137 ? -11.758 -7.094 7.488 1 91.19 137 ARG B C 1
ATOM 2181 O O . ARG B 1 137 ? -12.789 -6.477 7.227 1 91.19 137 ARG B O 1
ATOM 2188 N N . LEU B 1 138 ? -10.523 -6.738 7.133 1 92.12 138 LEU B N 1
ATOM 2189 C CA . LEU B 1 138 ? -10.344 -5.504 6.379 1 92.12 138 LEU B CA 1
ATOM 2190 C C . LEU B 1 138 ? -10.234 -5.793 4.883 1 92.12 138 LEU B C 1
ATOM 2192 O O . LEU B 1 138 ? -9.953 -4.891 4.094 1 92.12 138 LEU B O 1
ATOM 2196 N N . GLY B 1 139 ? -10.352 -7.047 4.5 1 92.12 139 GLY B N 1
ATOM 2197 C CA . GLY B 1 139 ? -10.344 -7.414 3.09 1 92.12 139 GLY B CA 1
ATOM 2198 C C . GLY B 1 139 ? -9.031 -8.016 2.643 1 92.12 139 GLY B C 1
ATOM 2199 O O . GLY B 1 139 ? -8.797 -8.203 1.444 1 92.12 139 GLY B O 1
ATOM 2200 N N . GLY B 1 140 ? -8.141 -8.219 3.59 1 93.25 140 GLY B N 1
ATOM 2201 C CA . GLY B 1 140 ? -6.836 -8.797 3.309 1 93.25 140 GLY B CA 1
ATOM 2202 C C . GLY B 1 140 ? -6.832 -10.312 3.355 1 93.25 140 GLY B C 1
ATOM 2203 O O . GLY B 1 140 ? -6.203 -10.906 4.23 1 93.25 140 GLY B O 1
ATOM 2204 N N . ASN B 1 141 ? -7.496 -10.953 2.465 1 91.56 141 ASN B N 1
ATOM 2205 C CA . ASN B 1 141 ? -7.457 -12.398 2.307 1 91.56 141 ASN B CA 1
ATOM 2206 C C . ASN B 1 141 ? -7.09 -12.805 0.881 1 91.56 141 ASN B C 1
ATOM 2208 O O . ASN B 1 141 ? -7.973 -13.016 0.047 1 91.56 141 ASN B O 1
ATOM 2212 N N . ILE B 1 142 ? -5.836 -12.984 0.564 1 89 142 ILE B N 1
ATOM 2213 C CA . ILE B 1 142 ? -5.379 -13.297 -0.785 1 89 142 ILE B CA 1
ATOM 2214 C C . ILE B 1 142 ? -5.715 -14.75 -1.12 1 89 142 ILE B C 1
ATOM 2216 O O . ILE B 1 142 ? -5.938 -15.086 -2.285 1 89 142 ILE B O 1
ATOM 2220 N N . THR B 1 143 ? -5.746 -15.734 -0.2 1 77.44 143 THR B N 1
ATOM 2221 C CA . THR B 1 143 ? -6.184 -17.109 -0.417 1 77.44 143 THR B CA 1
ATOM 2222 C C . THR B 1 143 ? -7.359 -17.453 0.492 1 77.44 143 THR B C 1
ATOM 2224 O O . THR B 1 143 ? -7.52 -16.859 1.561 1 77.44 143 THR B O 1
#

Organism: NCBI:txid1503925

Solvent-accessible surface area (backbone atoms only — not comparable to full-atom values): 15206 Å² total; per-residue (Å²): 123,93,75,72,49,72,50,36,49,46,54,50,14,50,50,18,23,47,33,42,48,53,58,62,40,52,65,39,44,83,73,74,37,48,60,68,55,49,50,52,46,51,53,22,66,71,29,76,91,23,32,40,43,51,62,57,51,12,56,52,50,29,50,48,65,69,53,40,51,64,59,43,49,62,38,37,74,75,46,32,30,44,77,43,79,36,90,89,39,84,89,41,43,29,39,30,57,30,75,58,21,51,52,50,43,56,58,44,44,56,54,47,42,54,49,23,58,69,60,47,65,97,60,63,69,66,60,54,50,53,50,43,53,53,32,40,75,55,59,11,55,69,118,124,92,75,73,49,72,51,35,49,46,52,50,13,49,48,18,22,46,34,42,49,52,59,62,41,51,64,40,45,83,74,73,36,48,59,68,55,49,50,50,46,51,53,23,67,70,28,75,91,22,32,40,44,51,63,58,50,11,56,52,50,29,49,48,63,70,53,40,51,65,61,42,50,63,37,37,75,74,44,32,30,45,77,42,78,35,90,89,39,84,88,42,44,30,39,30,58,30,74,58,22,51,51,49,44,56,58,45,44,56,56,48,44,53,48,23,57,70,61,46,66,95,61,62,68,66,59,54,51,52,49,44,55,53,32,40,74,55,60,11,56,70,119

pLDDT: mean 93.2, std 8.39, range [47.91, 98.88]

InterPro domains:
  IPR000835 MarR-type HTH domain [PF01047] (37-92)
  IPR000835 MarR-type HTH domain [PR00598] (52-68)
  IPR000835 MarR-type HTH domain [PR00598] (69-84)
  IPR000835 MarR-type HTH domain [PR00598] (88-104)
  IPR000835 MarR-type HTH domain [PR00598] (118-138)
  IPR000835 MarR-type HTH domain [PS50995] (4-140)
  IPR000835 MarR-type HTH domain [SM00347] (26-124)
  IPR036388 Winged helix-like DNA-binding domain superfamily [G3DSA:1.10.10.10] (8-143)
  IPR036390 Winged helix DNA-binding domain superfamily [SSF46785] (19-141)
  IPR039422 Transcription regulators MarR/SlyA-like [PTHR33164] (11-139)

Nearest PDB structures (foldseek):
  3zmd-assembly2_D  TM=8.689E-01  e=8.871E-09  Streptomyces coelicolor
  8ylg-assembly1_B  TM=8.548E-01  e=1.731E-08  Burkholderia thailandensis
  3zpl-assembly2_E  TM=8.629E-01  e=1.072E-07  Streptomyces coelicolor
  3zpl-assembly1_B  TM=8.887E-01  e=2.836E-07  Streptomyces coelicolor
  6pco-assembly2_C  TM=7.520E-01  e=3.036E-06  Bordetella bronchiseptica

Sequence (286 aa):
MSTINPFLKTLMNLAKVQAVIARRFDRLNIHGIGFNDFMILYLLQQAAGEKMRRVDLADKIGITASGITRMLLPMEKIGLVTREANERDARVSYVVLTAQGRQLFEDAGKTASLLSQEIIPAEKPKDIQLLNDMLARLGGNITMSTINPFLKTLMNLAKVQAVIARRFDRLNIHGIGFNDFMILYLLQQAAGEKMRRVDLADKIGITASGITRMLLPMEKIGLVTREANERDARVSYVVLTAQGRQLFEDAGKTASLLSQEIIPAEKPKDIQLLNDMLARLGGNIT

Radius of gyration: 20.15 Å; Cα contacts (8 Å, |Δi|>4): 379; chains: 2; bounding box: 42×55×48 Å

Secondary structure (DSSP, 8-state):
-----HHHHHHHHHHHHHHHHHHHGGGGGGGT--HHHHHHHHHHHHSGGGEEEHHHHHHHHT--HHHHHHHHHHHHHTTSEEEEE-SS-TT-EEEEE-HHHHHHHHHHHHHHHHHHHHHS-S--HHHHHHHHHHHHHTT----/-----HHHHHHHHHHHHHHHHHHHGGGGGGGT--HHHHHHHHHHHHSGGGEEEHHHHHHHHT--HHHHHHHHHHHHHTTSEEEEE-SS-TT-EEEEE-HHHHHHHHHHHHHHHHHHHHHS-S--HHHHHHHHHHHHHTT----